Protein AF-A0A1Y2DHZ5-F1 (afdb_monomer_lite)

Structure (mmCIF, N/CA/C/O backbone):
data_AF-A0A1Y2DHZ5-F1
#
_entry.id   AF-A0A1Y2DHZ5-F1
#
loop_
_atom_site.group_PDB
_atom_site.id
_atom_site.type_symbol
_atom_site.label_atom_id
_atom_site.label_alt_id
_atom_site.label_comp_id
_atom_site.label_asym_id
_atom_site.label_entity_id
_atom_site.label_seq_id
_atom_site.pdbx_PDB_ins_code
_atom_site.Cartn_x
_atom_site.Cartn_y
_atom_site.Cartn_z
_atom_site.occupancy
_atom_site.B_iso_or_equiv
_atom_site.auth_seq_id
_atom_site.auth_comp_id
_atom_site.auth_asym_id
_atom_site.auth_atom_id
_atom_site.pdbx_PDB_model_num
ATOM 1 N N . MET A 1 1 ? 5.022 6.299 -32.166 1.00 29.48 1 MET A N 1
ATOM 2 C CA . MET A 1 1 ? 4.759 4.951 -31.619 1.00 29.48 1 MET A CA 1
ATOM 3 C C . MET A 1 1 ? 4.883 5.046 -30.109 1.00 29.48 1 MET A C 1
ATOM 5 O O . MET A 1 1 ? 5.928 5.456 -29.627 1.00 29.48 1 MET A O 1
ATOM 9 N N . LEU A 1 2 ? 3.772 4.837 -29.403 1.00 25.28 2 LEU A N 1
ATOM 10 C CA . LEU A 1 2 ? 3.606 5.108 -27.973 1.00 25.28 2 LEU A CA 1
ATOM 11 C C . LEU A 1 2 ? 4.424 4.110 -27.142 1.00 25.28 2 LEU A C 1
ATOM 13 O O . LEU A 1 2 ? 4.220 2.902 -27.240 1.00 25.28 2 LEU A O 1
ATOM 17 N N . SER A 1 3 ? 5.368 4.625 -26.354 1.00 26.20 3 SER A N 1
ATOM 18 C CA . SER A 1 3 ? 6.173 3.836 -25.424 1.00 26.20 3 SER A CA 1
ATOM 19 C C . SER A 1 3 ? 5.288 3.337 -24.282 1.00 26.20 3 SER A C 1
ATOM 21 O O . SER A 1 3 ? 4.897 4.105 -23.403 1.00 26.20 3 SER A O 1
ATOM 23 N N . ASN A 1 4 ? 4.971 2.042 -24.316 1.00 28.61 4 ASN A N 1
ATOM 24 C CA . ASN A 1 4 ? 4.360 1.281 -23.230 1.00 28.61 4 ASN A CA 1
ATOM 25 C C . ASN A 1 4 ? 5.344 1.174 -22.053 1.00 28.61 4 ASN A C 1
ATOM 27 O O . ASN A 1 4 ? 5.951 0.127 -21.826 1.00 28.61 4 ASN A O 1
ATOM 31 N N . SER A 1 5 ? 5.519 2.259 -21.300 1.00 28.20 5 SER A N 1
ATOM 32 C CA . SER A 1 5 ? 6.213 2.228 -20.013 1.00 28.20 5 SER A CA 1
ATOM 33 C C . SER A 1 5 ? 5.331 1.476 -19.019 1.00 28.20 5 SER A C 1
ATOM 35 O O . SER A 1 5 ? 4.379 2.024 -18.469 1.00 28.20 5 SER A O 1
ATOM 37 N N . ARG A 1 6 ? 5.618 0.182 -18.863 1.00 32.78 6 ARG A N 1
ATOM 38 C CA . ARG A 1 6 ? 4.967 -0.758 -17.948 1.00 32.78 6 ARG A CA 1
ATOM 39 C C . ARG A 1 6 ? 4.976 -0.179 -16.525 1.00 32.78 6 ARG A C 1
ATOM 41 O O . ARG A 1 6 ? 6.026 -0.008 -15.916 1.00 32.78 6 ARG A O 1
ATOM 48 N N . PHE A 1 7 ? 3.792 0.183 -16.037 1.00 33.69 7 PHE A N 1
ATOM 49 C CA . PHE A 1 7 ? 3.538 0.640 -14.671 1.00 33.69 7 PHE A CA 1
ATOM 50 C C . PHE A 1 7 ? 3.276 -0.577 -13.797 1.00 33.69 7 PHE A C 1
ATOM 52 O O . PHE A 1 7 ? 2.369 -1.343 -14.099 1.00 33.69 7 PHE A O 1
ATOM 59 N N . LEU A 1 8 ? 4.049 -0.742 -12.730 1.00 36.03 8 LEU A N 1
ATOM 60 C CA . LEU A 1 8 ? 3.938 -1.882 -11.831 1.00 36.03 8 LEU A CA 1
ATOM 61 C C . LEU A 1 8 ? 3.929 -1.374 -10.379 1.00 36.03 8 LEU A C 1
ATOM 63 O O . LEU A 1 8 ? 4.918 -0.806 -9.920 1.00 36.03 8 LEU A O 1
ATOM 67 N N . LEU A 1 9 ? 2.771 -1.511 -9.719 1.00 39.44 9 LEU A N 1
ATOM 68 C CA . LEU A 1 9 ? 2.493 -1.231 -8.299 1.00 39.44 9 LEU A CA 1
ATOM 69 C C . LEU A 1 9 ? 2.553 -2.545 -7.537 1.00 39.44 9 LEU A C 1
ATOM 71 O O . LEU A 1 9 ? 1.897 -3.482 -7.975 1.00 39.44 9 LEU A O 1
ATOM 75 N N . GLN A 1 10 ? 3.310 -2.617 -6.441 1.00 45.59 10 GLN A N 1
ATOM 76 C CA . GLN A 1 10 ? 3.239 -3.741 -5.500 1.00 45.59 10 GLN A CA 1
ATOM 77 C C . GLN A 1 10 ? 3.695 -3.343 -4.117 1.00 45.59 10 GLN A C 1
ATOM 79 O O . GLN A 1 10 ? 4.813 -2.841 -3.967 1.00 45.59 10 GLN A O 1
ATOM 84 N N . LEU A 1 11 ? 2.885 -3.690 -3.119 1.00 47.22 11 LEU A N 1
ATOM 85 C CA . LEU A 1 11 ? 3.269 -3.639 -1.721 1.00 47.22 11 LEU A CA 1
ATOM 86 C C . LEU A 1 11 ? 2.747 -4.844 -0.933 1.00 47.22 11 LEU A C 1
ATOM 88 O O . LEU A 1 11 ? 1.553 -5.120 -0.868 1.00 47.22 11 LEU A O 1
ATOM 92 N N . GLY A 1 12 ? 3.699 -5.555 -0.321 1.00 47.69 12 GLY A N 1
ATOM 93 C CA . GLY A 1 12 ? 3.512 -6.762 0.479 1.00 47.69 12 GLY A CA 1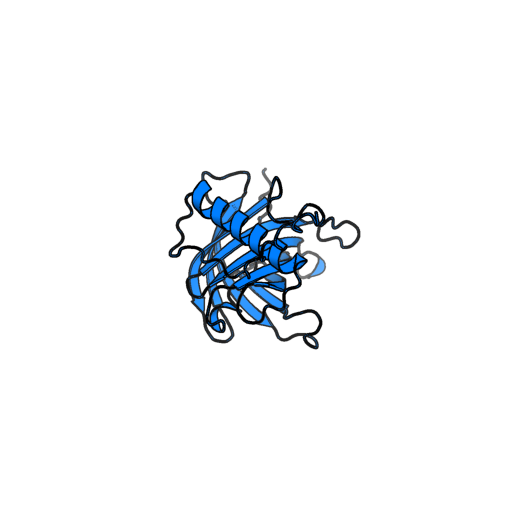
ATOM 94 C C . GLY A 1 12 ? 2.866 -6.495 1.836 1.00 47.69 12 GLY A C 1
ATOM 95 O O . GLY A 1 12 ? 3.550 -6.299 2.839 1.00 47.69 12 GLY A O 1
ATOM 96 N N . SER A 1 13 ? 1.538 -6.531 1.866 1.00 50.78 13 SER A N 1
ATOM 97 C CA . SER A 1 13 ? 0.733 -6.278 3.062 1.00 50.78 13 SER A CA 1
ATOM 98 C C . SER A 1 13 ? 0.301 -7.528 3.839 1.00 50.78 13 SER A C 1
ATOM 100 O O . SER A 1 13 ? 0.033 -7.416 5.033 1.00 50.78 13 SER A O 1
ATOM 102 N N . LEU A 1 14 ? 0.263 -8.722 3.230 1.00 46.75 14 LEU A N 1
ATOM 103 C CA . LEU A 1 14 ? -0.379 -9.881 3.877 1.00 46.75 14 LEU A CA 1
ATOM 104 C C . LEU A 1 14 ? 0.507 -10.764 4.756 1.00 46.75 14 LEU A C 1
ATOM 106 O O . LEU A 1 14 ? -0.037 -11.512 5.560 1.00 46.75 14 LEU A O 1
ATOM 110 N N . ALA A 1 15 ? 1.836 -10.689 4.696 1.00 44.00 15 ALA A N 1
ATOM 111 C CA . ALA A 1 15 ? 2.649 -11.632 5.469 1.00 44.00 15 ALA A CA 1
ATOM 112 C C . ALA A 1 15 ? 2.620 -11.378 7.005 1.00 44.00 15 ALA A C 1
ATOM 114 O O . ALA A 1 15 ? 3.131 -12.194 7.759 1.00 44.00 15 ALA A O 1
ATOM 115 N N . ALA A 1 16 ? 1.972 -10.299 7.491 1.00 42.44 16 ALA A N 1
ATOM 116 C CA . ALA A 1 16 ? 1.546 -10.179 8.904 1.00 42.44 16 ALA A CA 1
ATOM 117 C C . ALA A 1 16 ? 0.148 -10.741 9.198 1.00 42.44 16 ALA A C 1
ATOM 119 O O . ALA A 1 16 ? -0.124 -11.096 10.341 1.00 42.44 16 ALA A O 1
ATOM 120 N N . ALA A 1 17 ? -0.747 -10.794 8.210 1.00 43.16 17 ALA A N 1
ATOM 121 C CA . ALA A 1 17 ? -2.138 -11.181 8.430 1.00 43.16 17 ALA A CA 1
ATOM 122 C C . ALA A 1 17 ? -2.266 -12.662 8.817 1.00 43.16 17 ALA A C 1
ATOM 124 O O . ALA A 1 17 ? -3.154 -13.012 9.579 1.00 43.16 17 ALA A O 1
ATOM 125 N N . ALA A 1 18 ? -1.338 -13.514 8.367 1.00 43.91 18 ALA A N 1
ATOM 126 C CA . ALA A 1 18 ? -1.321 -14.939 8.702 1.00 43.91 18 ALA A CA 1
ATOM 127 C C . ALA A 1 18 ? -1.024 -15.241 10.188 1.00 43.91 18 ALA A C 1
ATOM 129 O O . ALA A 1 18 ? -1.193 -16.379 10.618 1.00 43.91 18 ALA A O 1
ATOM 130 N N . ALA A 1 19 ? -0.559 -14.252 10.963 1.00 42.12 19 ALA A N 1
ATOM 131 C CA . ALA A 1 19 ? -0.151 -14.427 12.360 1.00 42.12 19 ALA A CA 1
ATOM 132 C C . ALA A 1 19 ? -0.874 -13.492 13.350 1.00 42.12 19 ALA A C 1
ATOM 134 O O . ALA A 1 19 ? -0.654 -13.601 14.557 1.00 42.12 19 ALA A O 1
ATOM 135 N N . ALA A 1 20 ? -1.710 -12.565 12.874 1.00 47.59 20 ALA A N 1
ATOM 136 C CA . ALA A 1 20 ? -2.338 -11.549 13.713 1.00 47.59 20 ALA A CA 1
ATOM 137 C C . ALA A 1 20 ? -3.786 -11.925 14.059 1.00 47.59 20 ALA A C 1
ATOM 139 O O . ALA A 1 20 ? -4.620 -12.074 13.174 1.00 47.59 20 ALA A O 1
ATOM 140 N N . ALA A 1 21 ? -4.103 -11.990 15.356 1.00 59.22 21 ALA A N 1
ATOM 141 C CA . ALA A 1 21 ? -5.447 -12.243 15.890 1.00 59.22 21 ALA A CA 1
ATOM 142 C C . ALA A 1 21 ? -6.407 -11.036 15.739 1.00 59.22 21 ALA A C 1
ATOM 144 O O . ALA A 1 21 ? -7.175 -10.727 16.651 1.00 59.22 21 ALA A O 1
ATOM 145 N N . GLY A 1 22 ? -6.323 -10.300 14.628 1.00 73.81 22 GLY A N 1
ATOM 146 C CA . GLY A 1 22 ? -7.121 -9.102 14.386 1.00 73.8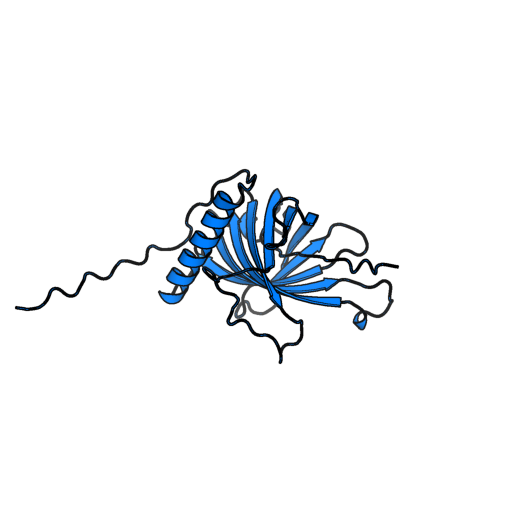1 22 GLY A CA 1
ATOM 147 C C . GLY A 1 22 ? -6.567 -8.196 13.283 1.00 73.81 22 GLY A C 1
ATOM 148 O O . GLY A 1 22 ? -5.459 -8.411 12.780 1.00 73.81 22 GLY A O 1
ATOM 149 N N . PRO A 1 23 ? -7.335 -7.167 12.889 1.00 86.69 23 PRO A N 1
ATOM 150 C CA . PRO A 1 23 ? -6.898 -6.209 11.889 1.00 86.69 23 PRO A CA 1
ATOM 151 C C . PRO A 1 23 ? -5.682 -5.409 12.359 1.00 86.69 23 PRO A C 1
ATOM 153 O O . PRO A 1 23 ? -5.542 -5.064 13.530 1.00 86.69 23 PRO A O 1
ATOM 156 N N . THR A 1 24 ? -4.802 -5.098 11.415 1.00 87.06 24 THR A N 1
ATOM 157 C CA . THR A 1 24 ? -3.597 -4.300 11.638 1.00 87.06 24 THR A CA 1
ATOM 158 C C . THR A 1 24 ? -3.584 -3.135 10.667 1.00 87.06 24 THR A C 1
ATOM 160 O O . THR A 1 24 ? -3.829 -3.312 9.471 1.00 87.06 24 THR A O 1
ATOM 163 N N . LEU A 1 25 ? -3.247 -1.949 11.166 1.00 90.75 25 LEU A N 1
ATOM 164 C CA . LEU A 1 25 ? -2.987 -0.783 10.333 1.00 90.75 25 LEU A CA 1
ATOM 165 C C . LEU A 1 25 ? -1.514 -0.415 10.452 1.00 90.75 25 LEU A C 1
ATOM 167 O O . LEU A 1 25 ? -0.983 -0.287 11.554 1.00 90.75 25 LEU A O 1
ATOM 171 N N . PHE A 1 26 ? -0.843 -0.236 9.319 1.00 88.12 26 PHE A N 1
ATOM 172 C CA . PHE A 1 26 ? 0.562 0.152 9.290 1.00 88.12 26 PHE A CA 1
ATOM 173 C C . PHE A 1 26 ? 0.845 1.189 8.205 1.00 88.12 26 PHE A C 1
ATOM 175 O O . PHE A 1 26 ? 0.161 1.269 7.183 1.00 88.12 26 PHE A O 1
ATOM 182 N N . GLN A 1 27 ? 1.896 1.969 8.436 1.00 91.06 27 GLN A N 1
ATOM 183 C CA . GLN A 1 27 ? 2.542 2.787 7.417 1.00 91.06 27 GLN A CA 1
ATOM 184 C C . GLN A 1 27 ? 3.706 1.991 6.833 1.00 91.06 27 GLN A C 1
ATOM 186 O O . GLN A 1 27 ? 4.467 1.387 7.589 1.00 91.06 27 GLN A O 1
ATOM 191 N N . GLY A 1 28 ? 3.901 2.020 5.520 1.00 88.12 28 GLY A N 1
ATOM 192 C CA . GLY A 1 28 ? 5.060 1.390 4.903 1.00 88.12 28 GLY A CA 1
ATOM 193 C C . GLY A 1 28 ? 5.796 2.277 3.911 1.00 88.12 28 GLY A C 1
ATOM 194 O O . GLY A 1 28 ? 5.290 3.295 3.430 1.00 88.12 28 GLY A O 1
ATOM 195 N N . ASN A 1 29 ? 7.017 1.846 3.608 1.00 88.75 29 ASN A N 1
ATOM 196 C CA . ASN A 1 29 ? 7.824 2.353 2.507 1.00 88.75 29 ASN A CA 1
ATOM 197 C C . ASN A 1 29 ? 8.328 1.173 1.687 1.00 88.75 29 ASN A C 1
ATOM 199 O O . ASN A 1 29 ? 8.728 0.166 2.265 1.00 88.75 29 ASN A O 1
ATOM 203 N N . SER A 1 30 ? 8.370 1.297 0.365 1.00 87.94 30 SER A N 1
ATOM 204 C CA . SER A 1 30 ? 9.005 0.288 -0.485 1.00 87.94 30 SER A CA 1
ATOM 205 C C . SER A 1 30 ? 9.838 0.873 -1.597 1.00 87.94 30 SER A C 1
ATOM 207 O O . SER A 1 30 ? 9.612 1.994 -2.052 1.00 87.94 30 SER A O 1
ATOM 209 N N . VAL A 1 31 ? 10.775 0.047 -2.047 1.00 89.06 31 VAL A N 1
ATOM 210 C CA . VAL A 1 31 ? 11.469 0.158 -3.319 1.00 89.06 31 VAL A CA 1
ATOM 211 C C . VAL A 1 31 ? 10.922 -0.931 -4.230 1.00 89.06 31 VAL A C 1
ATOM 213 O O . VAL A 1 31 ? 10.986 -2.115 -3.902 1.00 89.06 31 VAL A O 1
ATOM 216 N N . ILE A 1 32 ? 10.399 -0.529 -5.381 1.00 88.00 32 ILE A N 1
ATOM 217 C CA . ILE A 1 32 ? 9.924 -1.409 -6.441 1.00 88.00 32 ILE A CA 1
ATOM 218 C C . ILE A 1 32 ? 10.992 -1.452 -7.520 1.00 88.00 32 ILE A C 1
ATOM 220 O O . ILE A 1 32 ? 11.373 -0.424 -8.084 1.00 88.00 32 ILE A O 1
ATOM 224 N N . ILE A 1 33 ? 11.445 -2.659 -7.811 1.00 89.06 33 ILE A N 1
ATOM 225 C CA . ILE A 1 33 ? 12.496 -2.978 -8.760 1.00 89.06 33 ILE A CA 1
ATOM 226 C C . ILE A 1 33 ? 11.830 -3.711 -9.915 1.00 89.06 33 ILE A C 1
ATOM 228 O O . ILE A 1 33 ? 11.369 -4.841 -9.761 1.00 89.06 33 ILE A O 1
ATOM 232 N N . THR A 1 34 ? 11.757 -3.064 -11.074 1.00 89.12 34 THR A N 1
ATOM 233 C CA . THR A 1 34 ? 11.279 -3.713 -12.300 1.00 89.12 34 THR A CA 1
ATOM 234 C C . THR A 1 34 ? 12.486 -4.157 -13.119 1.00 89.12 34 THR A C 1
ATOM 236 O O . THR A 1 34 ? 13.238 -3.288 -13.574 1.00 89.12 34 THR A O 1
ATOM 239 N N . PRO A 1 35 ? 12.692 -5.473 -13.308 1.00 86.12 35 PRO A N 1
ATOM 240 C CA . PRO A 1 35 ? 13.768 -5.985 -14.144 1.00 86.12 35 PRO A CA 1
ATOM 241 C C . PRO A 1 35 ? 13.664 -5.456 -15.574 1.00 86.12 35 PRO A C 1
ATOM 243 O O . PRO A 1 35 ? 12.568 -5.263 -16.106 1.00 86.12 35 PRO A O 1
ATOM 246 N N . SER A 1 36 ? 14.811 -5.258 -16.214 1.00 85.94 36 SER A N 1
ATOM 247 C CA . SER A 1 36 ? 14.881 -5.076 -17.661 1.00 85.94 36 SER A CA 1
ATOM 248 C C . SER A 1 36 ? 15.258 -6.395 -18.335 1.00 85.94 36 SER A C 1
ATOM 250 O O . SER A 1 36 ? 15.673 -7.348 -17.682 1.00 85.94 36 SER A O 1
ATOM 252 N N . SER A 1 37 ? 15.148 -6.453 -19.663 1.00 84.62 37 SER A N 1
ATOM 253 C CA . SER A 1 37 ? 15.663 -7.584 -20.446 1.00 84.62 37 SER A CA 1
ATOM 254 C C . SER A 1 37 ? 17.197 -7.606 -20.538 1.00 84.62 37 SER A C 1
ATOM 256 O O . SER A 1 37 ? 17.752 -8.424 -21.269 1.00 84.62 37 SER A O 1
ATOM 258 N N . SER A 1 38 ? 17.883 -6.668 -19.878 1.00 84.38 38 SER A N 1
ATOM 259 C CA . SER A 1 38 ? 19.340 -6.607 -19.832 1.00 84.38 38 SER A CA 1
ATOM 260 C C . SER A 1 38 ? 19.905 -7.660 -18.883 1.00 84.38 38 SER A C 1
ATOM 262 O O . SER A 1 38 ? 19.281 -8.032 -17.893 1.00 84.38 38 SER A O 1
ATOM 264 N N . GLN A 1 39 ? 21.135 -8.096 -19.152 1.00 81.19 39 GLN A N 1
ATOM 265 C CA . GLN A 1 39 ? 21.905 -8.926 -18.223 1.00 81.19 39 GLN A CA 1
ATOM 266 C C . GLN A 1 39 ? 22.451 -8.130 -17.024 1.00 81.19 39 GLN A C 1
ATOM 268 O O . GLN A 1 39 ? 22.944 -8.730 -16.071 1.00 81.19 39 GLN A O 1
ATOM 273 N N . TYR A 1 40 ? 22.401 -6.793 -17.073 1.00 82.19 40 TYR A N 1
ATOM 274 C CA . TYR A 1 40 ? 22.916 -5.925 -16.020 1.00 82.19 40 TYR A CA 1
ATOM 275 C C . TYR A 1 40 ? 21.798 -5.505 -15.054 1.00 82.19 40 TYR A C 1
ATOM 277 O O . TYR A 1 40 ? 20.865 -4.813 -15.466 1.00 82.19 40 TYR A O 1
ATOM 285 N N . PRO A 1 41 ? 21.899 -5.837 -13.750 1.00 77.81 41 PRO A N 1
ATOM 286 C CA . PRO A 1 41 ? 20.909 -5.423 -12.751 1.00 77.81 41 PRO A CA 1
ATOM 287 C C . PRO A 1 41 ? 20.747 -3.902 -12.618 1.00 77.81 41 PRO A C 1
ATOM 289 O O . PRO A 1 41 ? 19.686 -3.433 -12.216 1.00 77.81 41 PRO A O 1
ATOM 292 N N . SER A 1 42 ? 21.780 -3.128 -12.972 1.00 84.19 42 SER A N 1
ATOM 293 C CA . SER A 1 42 ? 21.752 -1.657 -12.984 1.00 84.19 42 SER A CA 1
ATOM 294 C C . SER A 1 42 ? 20.720 -1.073 -13.943 1.00 84.19 42 SER A C 1
ATOM 296 O O . SER A 1 42 ? 20.315 0.072 -13.774 1.00 84.19 42 SER A O 1
ATOM 298 N N . ASP A 1 43 ? 20.298 -1.853 -14.936 1.00 87.44 43 ASP A N 1
ATOM 299 C CA . ASP A 1 43 ? 19.365 -1.408 -15.964 1.00 87.44 43 ASP A CA 1
ATOM 300 C C . ASP A 1 43 ? 17.905 -1.616 -15.529 1.00 87.44 43 ASP A C 1
ATOM 302 O O . ASP A 1 43 ? 16.982 -1.351 -16.301 1.00 87.44 43 ASP A O 1
ATOM 306 N N . ALA A 1 44 ? 17.677 -2.129 -14.314 1.00 88.25 44 ALA A N 1
ATOM 307 C CA . ALA A 1 44 ? 16.357 -2.180 -13.709 1.00 88.25 44 ALA A CA 1
ATOM 308 C C . ALA A 1 44 ? 15.835 -0.763 -13.433 1.00 88.25 44 ALA A C 1
ATOM 310 O O . ALA A 1 44 ? 16.592 0.165 -13.141 1.00 88.25 44 ALA A O 1
ATOM 311 N N . THR A 1 45 ? 14.514 -0.591 -13.482 1.00 89.56 45 THR A N 1
ATOM 312 C CA . THR A 1 45 ? 13.899 0.678 -13.080 1.00 89.56 45 THR A CA 1
ATOM 313 C C . THR A 1 45 ? 13.466 0.612 -11.628 1.00 89.56 45 THR A C 1
ATOM 315 O O . THR A 1 45 ? 12.792 -0.341 -11.226 1.00 89.56 45 THR A O 1
ATOM 318 N N . PHE A 1 46 ? 13.788 1.662 -10.880 1.00 88.69 46 PHE A N 1
ATOM 319 C CA . PHE A 1 46 ? 13.465 1.787 -9.467 1.00 88.69 46 PHE A CA 1
ATOM 320 C C . PHE A 1 46 ? 12.384 2.844 -9.266 1.00 88.69 46 PHE A C 1
ATOM 322 O O . PHE A 1 46 ? 12.460 3.947 -9.811 1.00 88.69 46 PHE A O 1
ATOM 329 N N . LYS A 1 47 ? 11.385 2.513 -8.455 1.00 89.19 47 LYS A N 1
ATOM 330 C CA . LYS A 1 47 ? 10.414 3.468 -7.915 1.00 89.19 47 LYS A CA 1
ATOM 331 C C . LYS A 1 47 ? 10.311 3.267 -6.421 1.00 89.19 47 LYS A C 1
ATOM 333 O O . LYS A 1 47 ? 10.563 2.167 -5.940 1.00 89.19 47 LYS A O 1
ATOM 338 N N . THR A 1 48 ? 9.918 4.301 -5.699 1.00 90.31 48 THR A N 1
ATOM 339 C CA . THR A 1 48 ? 9.593 4.159 -4.285 1.00 90.31 48 THR A CA 1
ATOM 340 C C . THR A 1 48 ? 8.154 4.549 -4.027 1.00 90.31 48 THR A C 1
ATOM 342 O O . THR A 1 48 ? 7.547 5.305 -4.789 1.00 90.31 48 THR A O 1
ATOM 345 N N . SER A 1 49 ? 7.595 4.008 -2.954 1.00 91.50 49 SER A N 1
ATOM 346 C CA . SER A 1 49 ? 6.277 4.409 -2.478 1.00 91.50 49 SER A CA 1
ATOM 347 C C . SER A 1 49 ? 6.244 4.532 -0.971 1.00 91.50 49 SER A C 1
ATOM 349 O O . SER A 1 49 ? 6.887 3.755 -0.267 1.00 91.50 49 SER A O 1
ATOM 351 N N . ASN A 1 50 ? 5.460 5.498 -0.504 1.00 92.94 50 ASN A N 1
ATOM 352 C CA . ASN A 1 50 ? 5.024 5.619 0.880 1.00 92.94 50 ASN A CA 1
ATOM 353 C C . ASN A 1 50 ? 3.515 5.387 0.904 1.00 92.94 50 ASN A C 1
ATOM 355 O O . ASN A 1 50 ? 2.808 5.862 0.013 1.00 92.94 50 ASN A O 1
ATOM 359 N N . PHE A 1 51 ? 3.030 4.623 1.872 1.00 94.12 51 PHE A N 1
ATOM 360 C CA . PHE A 1 51 ? 1.649 4.165 1.857 1.00 94.12 51 PHE A CA 1
ATOM 361 C C . PHE A 1 51 ? 1.154 3.822 3.254 1.00 94.12 51 PHE A C 1
ATOM 363 O O . PHE A 1 51 ? 1.937 3.610 4.184 1.00 94.12 51 PHE A O 1
ATOM 370 N N . TYR A 1 52 ? -0.163 3.721 3.362 1.00 94.88 52 TYR A N 1
ATOM 371 C CA . TYR A 1 52 ? -0.859 3.203 4.528 1.00 94.88 52 TYR A CA 1
ATOM 372 C C . TYR A 1 52 ? -1.672 1.992 4.100 1.00 94.88 52 TYR A C 1
ATOM 374 O O . TYR A 1 52 ? -2.226 1.958 2.998 1.00 94.88 52 TYR A O 1
ATOM 382 N N . CYS A 1 53 ? -1.721 0.985 4.961 1.00 93.25 53 CYS A N 1
ATOM 383 C CA . CYS A 1 53 ? -2.405 -0.260 4.674 1.00 93.25 53 CYS A CA 1
ATOM 384 C C . CYS A 1 53 ? -3.144 -0.753 5.909 1.00 93.25 53 CYS A C 1
ATOM 386 O O . CYS A 1 53 ? -2.559 -0.877 6.986 1.00 93.25 53 CYS A O 1
ATOM 388 N N . TYR A 1 54 ? -4.413 -1.086 5.710 1.00 92.88 54 TYR A N 1
ATOM 389 C CA . TYR A 1 54 ? -5.170 -1.949 6.599 1.00 92.88 54 TYR A CA 1
ATOM 390 C C . TYR A 1 54 ? -5.064 -3.376 6.086 1.00 92.88 54 TYR A C 1
ATOM 392 O O . TYR A 1 54 ? -5.347 -3.618 4.915 1.00 92.88 54 TYR A O 1
ATOM 400 N N . ALA A 1 55 ? -4.679 -4.311 6.943 1.00 87.88 55 ALA A N 1
ATOM 401 C CA . ALA A 1 55 ? -4.606 -5.728 6.625 1.00 87.88 55 ALA A CA 1
ATOM 402 C C . ALA A 1 55 ? -5.338 -6.551 7.689 1.00 87.88 55 ALA A C 1
ATOM 404 O O . ALA A 1 55 ? -5.254 -6.272 8.882 1.00 87.88 55 ALA A O 1
ATOM 405 N N . SER A 1 56 ? -6.045 -7.581 7.242 1.00 83.12 56 SER A N 1
ATOM 406 C CA . SER A 1 56 ? -6.747 -8.559 8.070 1.00 83.12 56 SER A CA 1
ATOM 407 C C . SER A 1 56 ? -6.657 -9.936 7.414 1.00 83.12 56 SER A C 1
ATOM 409 O O . SER A 1 56 ? -6.256 -10.051 6.254 1.00 83.12 56 SER A O 1
ATOM 411 N N . GLU A 1 57 ? -7.109 -10.975 8.110 1.00 77.31 57 GLU A N 1
ATOM 412 C CA . GLU A 1 57 ? -7.224 -12.329 7.549 1.00 77.31 57 GLU A CA 1
ATOM 413 C C . GLU A 1 57 ? -8.114 -12.387 6.293 1.00 77.31 57 GLU A C 1
ATOM 415 O O . GLU A 1 57 ? -7.929 -13.244 5.434 1.00 77.31 57 GLU A O 1
ATOM 420 N N . LYS A 1 58 ? -9.071 -11.458 6.155 1.00 82.94 58 LYS A N 1
ATOM 421 C CA . LYS A 1 58 ? -9.997 -11.401 5.010 1.00 82.94 58 LYS A CA 1
ATOM 422 C C . LYS A 1 58 ? -9.406 -10.694 3.789 1.00 82.94 58 LYS A C 1
ATOM 424 O O . LYS A 1 58 ? -9.997 -10.754 2.712 1.00 82.94 58 LYS A O 1
ATOM 429 N N . GLY A 1 59 ? -8.279 -10.001 3.956 1.00 85.19 59 GLY A N 1
ATOM 430 C CA . GLY A 1 59 ? -7.671 -9.181 2.919 1.00 85.19 59 GLY A CA 1
ATOM 431 C C . GLY A 1 59 ? -7.156 -7.836 3.423 1.00 85.19 59 GLY A C 1
ATOM 432 O O . GLY A 1 59 ? -7.097 -7.575 4.627 1.00 85.19 59 GLY A O 1
ATOM 433 N N . TYR A 1 60 ? -6.782 -6.971 2.484 1.00 90.12 60 TYR A N 1
ATOM 434 C CA . TYR A 1 60 ? -6.219 -5.653 2.753 1.00 90.12 60 TYR A CA 1
ATOM 435 C C . TYR A 1 60 ? -6.806 -4.568 1.845 1.00 90.12 60 TYR A C 1
ATOM 437 O O . TYR A 1 60 ? -7.328 -4.846 0.762 1.00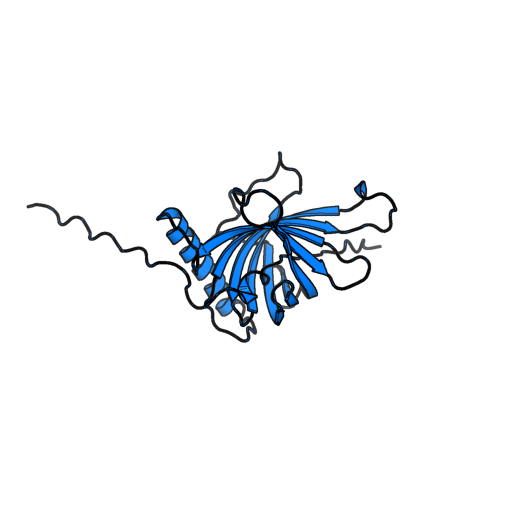 90.12 60 TYR A O 1
ATOM 445 N N . LEU A 1 61 ? -6.662 -3.327 2.301 1.00 94.12 61 LEU A N 1
ATOM 446 C CA . LEU A 1 61 ? -6.879 -2.105 1.537 1.00 94.12 61 LEU A CA 1
ATOM 447 C C . LEU A 1 61 ? -5.714 -1.157 1.824 1.00 94.12 61 LEU A C 1
ATOM 449 O O . LEU A 1 61 ? -5.342 -0.954 2.983 1.00 94.12 61 LEU A O 1
ATOM 453 N N . SER A 1 62 ? -5.149 -0.566 0.779 1.00 95.25 62 SER A N 1
ATOM 454 C CA . SER A 1 62 ? -4.041 0.374 0.882 1.00 95.25 62 SER A CA 1
ATOM 455 C C . SER A 1 62 ? -4.211 1.572 -0.044 1.00 95.25 62 SER A C 1
ATOM 457 O O . SER A 1 62 ? -4.898 1.514 -1.064 1.00 95.25 62 SER A O 1
ATOM 459 N N . PHE A 1 63 ? -3.563 2.674 0.325 1.00 95.88 63 PHE A N 1
ATOM 460 C CA . PHE A 1 63 ? -3.413 3.863 -0.508 1.00 95.88 63 PHE A CA 1
ATOM 461 C C . PHE A 1 63 ? -2.024 4.461 -0.309 1.00 95.88 63 PHE A C 1
ATOM 463 O O . PHE A 1 63 ? -1.414 4.292 0.754 1.00 95.88 63 PHE A O 1
ATOM 470 N N . GLY A 1 64 ? -1.519 5.180 -1.309 1.00 95.81 64 GLY A N 1
ATOM 471 C CA . GLY A 1 64 ? -0.187 5.758 -1.203 1.00 95.81 64 GLY A CA 1
ATOM 472 C C . GLY A 1 64 ? 0.212 6.714 -2.314 1.00 95.81 64 GLY A C 1
ATOM 473 O O . GLY A 1 64 ? -0.570 7.071 -3.197 1.00 95.81 64 GLY A O 1
ATOM 474 N N . TRP A 1 65 ? 1.476 7.118 -2.236 1.00 94.94 65 TRP A N 1
ATOM 475 C CA . TRP A 1 65 ? 2.126 8.061 -3.139 1.00 94.94 65 TRP A CA 1
ATOM 476 C C . TRP A 1 65 ? 3.336 7.428 -3.792 1.00 94.94 65 TRP A C 1
ATOM 478 O O . TRP A 1 65 ? 4.023 6.582 -3.206 1.00 94.94 65 TRP A O 1
ATOM 488 N N . TRP A 1 66 ? 3.614 7.892 -4.996 1.00 91.81 66 TRP A N 1
ATOM 489 C CA . TRP A 1 66 ? 4.848 7.635 -5.695 1.00 91.81 66 TRP A CA 1
ATOM 490 C C . TRP A 1 66 ? 5.904 8.645 -5.325 1.00 91.81 66 TRP A C 1
ATOM 492 O O . TRP A 1 66 ? 5.680 9.852 -5.330 1.00 91.81 66 TRP A O 1
ATOM 502 N N . LEU A 1 67 ? 7.097 8.131 -5.070 1.00 90.25 67 LEU A N 1
ATOM 503 C CA . LEU A 1 67 ? 8.248 8.938 -4.739 1.00 90.25 67 LEU A CA 1
ATOM 504 C C . LEU A 1 67 ? 9.404 8.616 -5.700 1.00 90.25 67 LEU A C 1
ATOM 506 O O . LEU A 1 67 ? 9.498 7.502 -6.234 1.00 90.25 67 LEU A O 1
ATOM 510 N N . PRO A 1 68 ? 10.285 9.596 -5.972 1.00 86.81 68 PRO A N 1
ATOM 511 C CA . PRO A 1 68 ? 11.524 9.337 -6.690 1.00 86.81 68 PRO A CA 1
ATOM 512 C C . PRO A 1 68 ? 12.398 8.357 -5.907 1.00 86.81 68 PRO A C 1
ATOM 514 O O . PRO A 1 68 ? 12.562 8.510 -4.700 1.00 86.81 68 PRO A O 1
ATOM 517 N N . ALA A 1 69 ? 13.055 7.422 -6.595 1.00 81.38 69 ALA A N 1
ATOM 518 C CA . ALA A 1 69 ? 14.011 6.488 -5.989 1.00 81.38 69 ALA A CA 1
ATOM 519 C C . ALA A 1 69 ? 15.388 7.125 -5.675 1.00 81.38 69 ALA A C 1
ATOM 521 O O . ALA A 1 69 ? 16.398 6.432 -5.600 1.00 81.38 69 ALA A O 1
ATOM 522 N N . GLU A 1 70 ? 15.435 8.447 -5.496 1.00 84.31 70 GLU A N 1
ATOM 523 C CA . GLU A 1 70 ? 16.639 9.221 -5.185 1.00 84.31 70 GLU A CA 1
ATOM 524 C C . GLU A 1 70 ? 16.563 9.708 -3.727 1.00 84.31 70 GLU A C 1
ATOM 526 O O . GLU A 1 70 ? 15.795 10.633 -3.444 1.00 84.31 70 GLU A O 1
ATOM 531 N N . PRO A 1 71 ? 17.358 9.147 -2.792 1.00 75.06 71 PRO A N 1
ATOM 532 C CA . PRO A 1 71 ? 17.257 9.476 -1.366 1.00 75.06 71 PRO A CA 1
ATOM 533 C C . PRO A 1 71 ? 17.358 10.978 -1.064 1.00 75.06 71 PRO A C 1
ATOM 535 O O . PRO A 1 71 ? 16.612 11.498 -0.243 1.00 75.06 71 PRO A O 1
ATOM 538 N N . GLY A 1 72 ? 18.229 11.702 -1.777 1.00 76.31 72 GLY A N 1
ATOM 539 C CA . GLY A 1 72 ? 18.432 13.145 -1.590 1.00 76.31 72 GLY A CA 1
ATOM 540 C C . GLY A 1 72 ? 17.326 14.044 -2.157 1.00 76.31 72 GLY A C 1
ATOM 541 O O . GLY A 1 72 ? 17.391 15.258 -1.981 1.00 76.31 72 GLY A O 1
ATOM 542 N N . ARG A 1 73 ? 16.330 13.482 -2.854 1.00 77.12 73 ARG A N 1
ATOM 543 C CA . ARG A 1 73 ? 15.207 14.227 -3.455 1.00 77.12 73 ARG A CA 1
ATOM 544 C C . ARG A 1 73 ? 13.839 13.749 -2.971 1.00 77.12 73 ARG A C 1
ATOM 546 O O . ARG A 1 73 ? 12.815 14.200 -3.482 1.00 77.12 73 ARG A O 1
ATOM 553 N N . MET A 1 74 ? 13.807 12.839 -2.001 1.00 82.06 74 MET A N 1
ATOM 554 C CA . MET A 1 74 ? 12.568 12.247 -1.516 1.00 82.06 74 MET A CA 1
ATOM 555 C C . MET A 1 74 ? 11.872 13.199 -0.534 1.00 82.06 74 MET A C 1
ATOM 557 O O . MET A 1 74 ? 12.399 13.508 0.532 1.00 82.06 74 MET A O 1
ATOM 561 N N . ASN A 1 75 ? 10.680 13.683 -0.892 1.00 84.88 75 ASN A N 1
ATOM 562 C CA . ASN A 1 75 ? 9.863 14.535 -0.027 1.00 84.88 75 ASN A CA 1
ATOM 563 C C . ASN A 1 75 ? 8.639 13.763 0.475 1.00 84.88 75 ASN A C 1
ATOM 565 O O . ASN A 1 75 ? 7.683 13.586 -0.270 1.00 84.88 75 ASN A O 1
ATOM 569 N N . HIS A 1 76 ? 8.640 13.375 1.751 1.00 86.50 76 HIS A N 1
ATOM 570 C CA . HIS A 1 76 ? 7.533 12.641 2.379 1.00 86.50 76 HIS A CA 1
ATOM 571 C C . HIS A 1 76 ? 6.464 13.535 3.020 1.00 86.50 76 HIS A C 1
ATOM 573 O O . HIS A 1 76 ? 5.494 13.025 3.571 1.00 86.50 76 HIS A O 1
ATOM 579 N N . THR A 1 77 ? 6.615 14.862 2.986 1.00 87.81 77 THR A N 1
ATOM 580 C CA . THR A 1 77 ? 5.763 15.786 3.765 1.00 87.81 77 THR A CA 1
ATOM 581 C C . THR A 1 77 ? 4.279 15.684 3.395 1.00 87.81 77 THR A C 1
ATOM 583 O O . THR A 1 77 ? 3.406 15.911 4.231 1.00 87.81 77 THR A O 1
ATOM 586 N N . HIS A 1 78 ? 3.991 15.320 2.144 1.00 88.94 78 HIS A N 1
ATOM 587 C CA . HIS A 1 78 ? 2.637 15.131 1.625 1.00 88.94 78 HIS A CA 1
ATOM 588 C C . HIS A 1 78 ? 2.108 13.696 1.807 1.00 88.94 78 HIS A C 1
ATOM 590 O O . HIS A 1 78 ? 0.914 13.463 1.630 1.00 88.94 78 HIS A O 1
ATOM 596 N N . CYS A 1 79 ? 2.968 12.745 2.190 1.00 93.06 79 CYS A N 1
ATOM 597 C CA . CYS A 1 79 ? 2.631 11.335 2.369 1.00 93.06 79 CYS A CA 1
ATOM 598 C C . CYS A 1 79 ? 2.034 11.081 3.757 1.00 93.06 79 CYS A C 1
ATOM 600 O O . CYS A 1 79 ? 2.636 10.441 4.628 1.00 93.06 79 CYS A O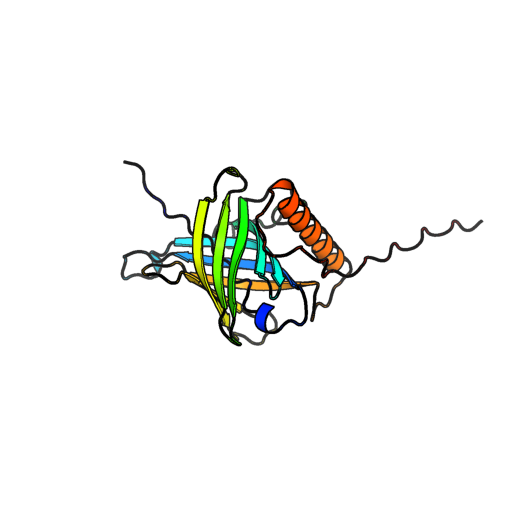 1
ATOM 602 N N . LYS A 1 80 ? 0.846 11.632 3.984 1.00 94.06 80 LYS A N 1
ATOM 603 C CA . LYS A 1 80 ? 0.127 11.526 5.253 1.00 94.06 80 LYS A CA 1
ATOM 604 C C . LYS A 1 80 ? -1.351 11.227 5.016 1.00 94.06 80 LYS A C 1
ATOM 606 O O . LYS A 1 80 ? -1.885 11.623 3.979 1.00 94.06 80 LYS A O 1
ATOM 611 N N . PRO A 1 81 ? -2.031 10.555 5.951 1.00 92.69 81 PRO A N 1
ATOM 612 C CA . PRO A 1 81 ? -3.470 10.395 5.864 1.00 92.69 81 PRO A CA 1
ATOM 613 C C . PRO A 1 81 ? -4.169 11.753 5.915 1.00 92.69 81 PRO A C 1
ATOM 615 O O . PRO A 1 81 ? -3.562 12.743 6.335 1.00 92.69 81 PRO A O 1
ATOM 618 N N . ARG A 1 82 ? -5.432 11.803 5.475 1.00 92.69 82 ARG A N 1
ATOM 619 C CA . ARG A 1 82 ? -6.208 13.056 5.387 1.00 92.69 82 ARG A CA 1
ATOM 620 C C . ARG A 1 82 ? -5.509 14.140 4.545 1.00 92.69 82 ARG A C 1
ATOM 622 O O . ARG A 1 82 ? -5.732 15.330 4.740 1.00 92.69 82 ARG A O 1
ATOM 629 N N . SER A 1 83 ? -4.622 13.726 3.640 1.00 88.25 83 SER A N 1
ATOM 630 C CA . SER A 1 83 ? -4.020 14.592 2.627 1.00 88.25 83 SER A CA 1
ATOM 631 C C . SER A 1 83 ? -5.021 14.853 1.506 1.00 88.25 83 SER A C 1
ATOM 633 O O . SER A 1 83 ? -5.871 14.010 1.224 1.00 88.25 83 SER A O 1
ATOM 635 N N . ASP A 1 84 ? -4.868 15.984 0.820 1.00 86.25 84 ASP A N 1
ATOM 636 C CA . ASP A 1 84 ? -5.733 16.380 -0.299 1.00 86.25 84 ASP A CA 1
ATOM 637 C C . ASP A 1 84 ? -5.656 15.404 -1.486 1.00 86.25 84 ASP A C 1
ATOM 639 O O . ASP A 1 84 ? -6.518 15.407 -2.364 1.00 86.25 84 ASP A O 1
ATOM 643 N N . SER A 1 85 ? -4.603 14.583 -1.552 1.00 91.62 85 SER A N 1
ATOM 644 C CA . SER A 1 85 ? -4.423 13.598 -2.617 1.00 91.62 85 SER A CA 1
ATOM 645 C C . SER A 1 85 ? -3.561 12.417 -2.186 1.00 91.62 85 SER A C 1
ATOM 647 O O . SER A 1 85 ? -2.736 12.519 -1.278 1.00 91.62 85 SER A O 1
ATOM 649 N N . TYR A 1 86 ? -3.735 11.315 -2.907 1.00 94.25 86 TYR A N 1
ATOM 650 C CA . TYR A 1 86 ? -2.854 10.153 -3.016 1.00 94.25 86 TYR A CA 1
ATOM 651 C C . TYR A 1 86 ? -2.781 9.769 -4.498 1.00 94.25 86 TYR A C 1
ATOM 653 O O . TYR A 1 86 ? -3.635 10.181 -5.280 1.00 94.25 86 TYR A O 1
ATOM 661 N N . ASP A 1 87 ? -1.766 9.014 -4.910 1.00 94.25 87 ASP A N 1
ATOM 662 C CA . ASP A 1 87 ? -1.568 8.668 -6.326 1.00 94.25 87 ASP A CA 1
ATOM 663 C C . ASP A 1 87 ? -2.320 7.398 -6.726 1.00 94.25 87 ASP A C 1
ATOM 665 O O . ASP A 1 87 ? -2.741 7.230 -7.878 1.00 94.25 87 ASP A O 1
ATOM 669 N N . TRP A 1 88 ? -2.471 6.477 -5.778 1.00 94.06 88 TRP A N 1
ATOM 670 C CA . TRP A 1 88 ? -3.013 5.151 -6.026 1.00 94.06 88 TRP A CA 1
ATOM 671 C C . TRP A 1 88 ? -3.690 4.576 -4.786 1.00 94.06 88 TRP A C 1
ATOM 673 O O . TRP A 1 88 ? -3.418 4.981 -3.653 1.00 94.06 88 TRP A O 1
ATOM 683 N N . TYR A 1 89 ? -4.556 3.601 -5.034 1.00 94.69 89 TYR A N 1
ATOM 684 C CA . TYR A 1 89 ? -5.078 2.702 -4.018 1.00 94.69 89 TYR A CA 1
ATOM 685 C C . TYR A 1 89 ? -5.211 1.291 -4.582 1.00 94.69 89 TYR A C 1
ATOM 687 O O . TYR A 1 89 ? -5.345 1.093 -5.794 1.00 94.69 89 TYR A O 1
ATOM 695 N N . GLU A 1 90 ? -5.149 0.309 -3.697 1.00 92.81 90 GLU A N 1
ATOM 696 C CA . GLU A 1 90 ? -5.165 -1.104 -4.046 1.00 92.81 90 GLU A CA 1
ATOM 697 C C . GLU A 1 90 ? -5.891 -1.902 -2.963 1.00 92.81 90 GLU A C 1
ATOM 699 O O . GLU A 1 90 ? -5.835 -1.563 -1.781 1.00 92.81 90 GLU A O 1
ATOM 704 N N . TYR A 1 91 ? -6.573 -2.974 -3.356 1.00 92.25 91 TYR A N 1
ATOM 705 C CA . TYR A 1 91 ? -7.137 -3.931 -2.411 1.00 92.25 91 TYR A CA 1
ATOM 706 C C . TYR A 1 91 ? -7.079 -5.365 -2.917 1.00 92.25 91 TYR A C 1
ATOM 708 O O . TYR A 1 91 ? -7.141 -5.621 -4.122 1.00 92.25 91 TYR A O 1
ATOM 716 N N . SER A 1 92 ? -7.033 -6.315 -1.983 1.00 90.50 92 SER A N 1
ATOM 717 C CA . SER A 1 92 ? -7.178 -7.735 -2.305 1.00 90.50 92 SER A CA 1
ATOM 718 C C . SER A 1 92 ? -8.620 -8.073 -2.665 1.00 90.50 92 SER A C 1
ATOM 720 O O . SER A 1 92 ? -9.542 -7.749 -1.914 1.00 90.50 92 SER A O 1
ATOM 722 N N . ILE A 1 93 ? -8.791 -8.832 -3.741 1.00 90.69 93 ILE A N 1
ATOM 723 C CA . ILE A 1 93 ? -10.055 -9.502 -4.083 1.00 90.69 93 ILE A CA 1
ATOM 724 C C . ILE A 1 93 ? -10.028 -10.999 -3.755 1.00 90.69 93 ILE A C 1
ATOM 726 O O . ILE A 1 93 ? -11.078 -11.614 -3.596 1.00 90.69 93 ILE A O 1
ATOM 730 N N . ALA A 1 94 ? -8.834 -11.583 -3.637 1.00 85.75 94 ALA A N 1
ATOM 731 C CA . ALA A 1 94 ? -8.622 -12.946 -3.166 1.00 85.75 94 ALA A CA 1
ATOM 732 C C . ALA A 1 94 ? -7.232 -13.064 -2.533 1.00 85.75 94 ALA A C 1
ATOM 734 O O . ALA A 1 94 ? -6.306 -12.345 -2.919 1.00 85.75 94 ALA A O 1
ATOM 735 N N . GLY A 1 95 ? -7.067 -13.996 -1.601 1.00 81.62 95 GLY A N 1
ATOM 736 C CA . GLY A 1 95 ? -5.773 -14.297 -1.010 1.00 81.62 95 GLY A CA 1
ATOM 737 C C . GLY A 1 95 ? -5.762 -15.651 -0.315 1.00 81.62 95 GLY A C 1
ATOM 738 O O . GLY A 1 95 ? -6.804 -16.127 0.126 1.00 81.62 95 GLY A O 1
ATOM 739 N N . ASP A 1 96 ? -4.582 -16.253 -0.248 1.00 80.00 96 ASP A N 1
ATOM 740 C CA . ASP A 1 96 ? -4.305 -17.484 0.488 1.00 80.00 96 ASP A CA 1
ATOM 741 C C . ASP A 1 96 ? -2.940 -17.356 1.167 1.00 80.00 96 ASP A C 1
ATOM 743 O O . ASP A 1 96 ? -1.954 -16.979 0.528 1.00 80.00 96 ASP A O 1
ATOM 747 N N . CYS A 1 97 ? -2.885 -17.626 2.467 1.00 73.69 97 CYS A N 1
ATOM 748 C CA . CYS A 1 97 ? -1.712 -17.397 3.296 1.00 73.69 97 CYS A CA 1
ATOM 749 C C . CYS A 1 97 ? -1.293 -18.666 4.033 1.00 73.69 97 CYS A C 1
ATOM 751 O O . CYS A 1 97 ? -2.080 -19.334 4.695 1.00 73.69 97 CYS A O 1
ATOM 753 N N . THR A 1 98 ? 0.003 -18.928 3.978 1.00 74.88 98 THR A N 1
ATOM 754 C CA . THR A 1 98 ? 0.727 -19.863 4.835 1.00 74.88 98 THR A CA 1
ATOM 755 C C . THR A 1 98 ? 1.491 -19.084 5.910 1.00 74.88 98 THR A C 1
ATOM 757 O O . THR A 1 98 ? 1.479 -17.854 5.929 1.00 74.88 98 THR A O 1
ATOM 760 N N . LEU A 1 99 ? 2.222 -19.790 6.777 1.00 66.56 99 LEU A N 1
ATOM 761 C CA . LEU A 1 99 ? 3.048 -19.169 7.820 1.00 66.56 99 LEU A CA 1
ATOM 762 C C . LEU A 1 99 ? 4.138 -18.226 7.282 1.00 66.56 99 LEU A C 1
ATOM 764 O O . LEU A 1 99 ? 4.581 -17.340 8.004 1.00 66.56 99 LEU A O 1
ATOM 768 N N . THR A 1 100 ? 4.611 -18.428 6.051 1.00 69.50 100 THR A N 1
ATOM 769 C CA . THR A 1 100 ? 5.780 -17.710 5.507 1.00 69.50 100 THR A CA 1
ATOM 770 C C . THR A 1 100 ? 5.505 -17.001 4.186 1.00 69.50 100 THR A C 1
ATOM 772 O O . THR A 1 100 ? 6.329 -16.213 3.720 1.00 69.50 100 THR A O 1
ATOM 775 N N . GLU A 1 101 ? 4.357 -17.270 3.571 1.00 78.88 101 GLU A N 1
ATOM 776 C CA . GLU A 1 101 ? 4.010 -16.803 2.235 1.00 78.88 101 GLU A CA 1
ATOM 777 C C . GLU A 1 101 ? 2.515 -16.531 2.121 1.00 78.88 101 GLU A C 1
ATOM 779 O O . GLU A 1 101 ? 1.713 -17.379 2.499 1.00 78.88 101 GLU A O 1
ATOM 784 N N . CYS A 1 102 ? 2.159 -15.416 1.489 1.00 77.25 102 CYS A N 1
ATOM 785 C CA . CYS A 1 102 ? 0.803 -15.112 1.052 1.00 77.25 102 CYS A CA 1
ATOM 786 C C . CYS A 1 102 ? 0.743 -14.927 -0.463 1.00 77.25 102 CYS A C 1
ATOM 788 O O . CYS A 1 102 ? 1.504 -14.140 -1.028 1.00 77.25 102 CYS A O 1
ATOM 790 N N . ARG A 1 103 ? -0.197 -15.612 -1.109 1.00 86.44 103 ARG A N 1
ATOM 791 C CA . ARG A 1 103 ? -0.572 -15.445 -2.515 1.00 86.44 103 ARG A CA 1
ATOM 792 C C . ARG A 1 103 ? -1.785 -14.545 -2.582 1.00 86.44 103 ARG A C 1
ATOM 794 O O . ARG A 1 103 ? -2.767 -14.786 -1.890 1.00 86.44 103 ARG A O 1
ATOM 801 N N . VAL A 1 104 ? -1.722 -13.509 -3.401 1.00 85.06 104 VAL A N 1
ATOM 802 C CA . VAL A 1 104 ? -2.703 -12.427 -3.373 1.00 85.06 104 VAL A CA 1
ATOM 803 C C . VAL A 1 104 ? -3.119 -12.088 -4.787 1.00 85.06 104 VAL A C 1
ATOM 805 O O . VAL A 1 104 ? -2.279 -11.969 -5.676 1.00 85.06 104 VAL A O 1
ATOM 808 N N . THR A 1 105 ? -4.421 -11.917 -4.984 1.00 89.62 105 THR A N 1
ATOM 809 C CA . THR A 1 105 ? -4.970 -11.274 -6.175 1.00 89.62 105 THR A CA 1
ATOM 810 C C . THR A 1 105 ? -5.483 -9.904 -5.779 1.00 89.62 105 THR A C 1
ATOM 812 O O . THR A 1 105 ? -6.375 -9.797 -4.931 1.00 89.62 105 THR A O 1
ATOM 815 N N . ALA A 1 106 ? -4.935 -8.869 -6.402 1.00 90.00 106 ALA A N 1
ATOM 816 C CA . ALA A 1 106 ? -5.218 -7.488 -6.059 1.00 90.00 106 ALA A CA 1
ATOM 817 C C . ALA A 1 106 ? -5.765 -6.695 -7.241 1.00 90.00 106 ALA A C 1
ATOM 819 O O . ALA A 1 106 ? -5.402 -6.928 -8.398 1.00 90.00 106 ALA A O 1
ATOM 820 N N . MET A 1 107 ? -6.627 -5.732 -6.923 1.00 91.94 107 MET A N 1
ATOM 821 C CA . MET A 1 107 ? -7.155 -4.758 -7.863 1.00 91.94 107 MET A CA 1
ATOM 822 C C . MET A 1 107 ? -6.516 -3.397 -7.601 1.00 91.94 107 MET A C 1
ATOM 824 O O . MET A 1 107 ? -6.615 -2.858 -6.499 1.00 91.94 107 MET A O 1
ATOM 828 N N . ASN A 1 108 ? -5.883 -2.841 -8.629 1.00 90.38 108 ASN A N 1
ATOM 829 C CA . ASN A 1 108 ? -5.112 -1.606 -8.544 1.00 90.38 108 ASN A CA 1
ATOM 830 C C . ASN A 1 108 ? -5.827 -0.463 -9.248 1.00 90.38 108 ASN A C 1
ATOM 832 O O . ASN A 1 108 ? -6.276 -0.619 -10.384 1.00 90.38 108 ASN A O 1
ATOM 836 N N . TYR A 1 109 ? -5.848 0.709 -8.623 1.00 92.62 109 TYR A N 1
ATOM 837 C CA . TYR A 1 109 ? -6.453 1.914 -9.179 1.00 92.62 109 TYR A CA 1
ATOM 838 C C . TYR A 1 109 ? -5.497 3.099 -9.101 1.00 92.62 109 TYR A C 1
ATOM 840 O O . TYR A 1 109 ? -4.701 3.241 -8.169 1.00 92.62 109 TYR A O 1
ATOM 848 N N . ARG A 1 110 ? -5.614 3.992 -10.085 1.00 91.94 110 ARG A N 1
ATOM 849 C CA . ARG A 1 110 ? -5.036 5.334 -9.993 1.00 91.94 110 ARG A CA 1
ATOM 850 C C . ARG A 1 110 ? -6.062 6.226 -9.318 1.00 91.94 110 ARG A C 1
ATOM 852 O O . ARG A 1 110 ? -7.228 6.197 -9.690 1.00 91.94 110 ARG A O 1
ATOM 859 N N . ALA A 1 111 ? -5.636 7.080 -8.397 1.00 89.06 111 ALA A N 1
ATOM 860 C CA . ALA A 1 111 ? -6.559 8.033 -7.781 1.00 89.06 111 ALA A CA 1
ATOM 861 C C . ALA A 1 111 ? -7.199 8.984 -8.815 1.00 89.06 111 ALA A C 1
ATOM 863 O O . ALA A 1 111 ? -8.321 9.457 -8.625 1.00 89.06 111 ALA A O 1
ATOM 864 N N . SER A 1 112 ? -6.496 9.223 -9.929 1.00 87.19 112 SER A N 1
ATOM 865 C CA . SER A 1 112 ? -6.942 10.049 -11.053 1.00 87.19 112 SER A CA 1
ATOM 866 C C . SER A 1 112 ? -7.876 9.358 -12.053 1.00 87.19 112 SER A C 1
ATOM 868 O O . SER A 1 112 ? -8.470 10.058 -12.868 1.00 87.19 112 SER A O 1
ATOM 870 N N . ASP A 1 113 ? -8.012 8.027 -12.024 1.00 84.56 113 ASP A N 1
ATOM 871 C CA . ASP A 1 113 ? -8.867 7.261 -12.946 1.00 84.56 113 ASP A CA 1
ATOM 872 C C . ASP A 1 113 ? -9.628 6.190 -12.156 1.00 84.56 113 ASP A C 1
ATOM 874 O O . ASP A 1 113 ? -9.075 5.155 -11.779 1.00 84.56 113 ASP A O 1
ATOM 878 N N . GLN A 1 114 ? -10.885 6.504 -11.841 1.00 74.50 114 GLN A N 1
ATOM 879 C CA . GLN A 1 114 ? -11.693 5.797 -10.842 1.00 74.50 114 GLN A CA 1
ATOM 880 C C . GLN A 1 114 ? -12.712 4.843 -11.470 1.00 74.50 114 GLN A C 1
ATOM 882 O O . GLN A 1 114 ? -13.205 3.944 -10.793 1.00 74.50 114 GLN A O 1
ATOM 887 N N . ASP A 1 115 ? -13.016 5.016 -12.757 1.00 79.31 115 ASP A N 1
ATOM 888 C CA . ASP A 1 115 ? -14.069 4.256 -13.439 1.00 79.31 115 ASP A CA 1
ATOM 889 C C . ASP A 1 115 ? -13.622 2.837 -13.804 1.00 79.31 115 ASP A C 1
ATOM 891 O O . ASP A 1 115 ? -14.446 1.962 -14.078 1.00 79.31 115 ASP A O 1
ATOM 895 N N . LYS A 1 116 ? -12.309 2.593 -13.823 1.00 82.44 116 LYS A N 1
ATOM 896 C CA . LYS A 1 116 ? -11.737 1.293 -14.157 1.00 82.44 116 LYS A CA 1
ATOM 897 C C . LYS A 1 116 ? -10.465 1.023 -13.361 1.00 82.44 116 LYS A C 1
ATOM 899 O O . LYS A 1 116 ? -9.678 1.941 -13.125 1.00 82.44 116 LYS A O 1
ATOM 904 N N . PRO A 1 117 ? -10.213 -0.243 -13.003 1.00 85.19 117 PRO A N 1
ATOM 905 C CA . PRO A 1 117 ? -8.925 -0.609 -12.452 1.00 85.19 117 PRO A CA 1
ATOM 906 C C . PRO A 1 117 ? -7.827 -0.328 -13.474 1.00 85.19 117 PRO A C 1
ATOM 908 O O . PRO A 1 117 ? -7.979 -0.579 -14.673 1.00 85.19 117 PRO A O 1
ATOM 911 N N . ALA A 1 118 ? -6.693 0.159 -12.985 1.00 84.56 118 ALA A N 1
ATOM 912 C CA . ALA A 1 118 ? -5.483 0.264 -13.780 1.00 84.56 118 ALA A CA 1
ATOM 913 C C . ALA A 1 118 ? -5.031 -1.129 -14.242 1.00 84.56 118 ALA A C 1
ATOM 915 O O . ALA A 1 118 ? -4.607 -1.284 -15.387 1.00 84.56 118 ALA A O 1
ATOM 916 N N . PHE A 1 119 ? -5.123 -2.124 -13.352 1.00 83.38 119 PHE A N 1
ATOM 917 C CA . PHE A 1 119 ? -4.875 -3.539 -13.633 1.00 83.38 119 PHE A CA 1
ATOM 918 C C . PHE A 1 119 ? -5.309 -4.434 -12.461 1.00 83.38 119 PHE A C 1
ATOM 920 O O . PHE A 1 119 ? -5.481 -3.974 -11.331 1.00 83.38 119 PHE A O 1
ATOM 927 N N . GLN A 1 120 ? -5.439 -5.729 -12.747 1.00 89.44 120 GLN A N 1
ATOM 928 C CA . GLN A 1 120 ? -5.531 -6.807 -11.765 1.00 89.44 120 GLN A CA 1
ATOM 929 C C . GLN A 1 120 ? -4.236 -7.614 -11.815 1.00 89.44 120 GLN A C 1
ATOM 931 O O . GLN A 1 120 ? -3.708 -7.851 -12.904 1.00 89.44 120 GLN A O 1
ATOM 936 N N . GLU A 1 121 ? -3.733 -8.046 -10.663 1.00 86.69 121 GLU A N 1
ATOM 937 C CA . GLU A 1 121 ? -2.435 -8.708 -10.609 1.00 86.69 121 GLU A CA 1
ATOM 938 C C . GLU A 1 121 ? -2.346 -9.762 -9.509 1.00 86.69 121 GLU A C 1
ATOM 940 O O . GLU A 1 121 ? -3.055 -9.694 -8.501 1.00 86.69 121 GLU A O 1
ATOM 945 N N . HIS A 1 122 ? -1.461 -10.734 -9.734 1.00 88.94 122 HIS A N 1
ATOM 946 C CA . HIS A 1 122 ? -1.170 -11.807 -8.796 1.00 88.94 122 HIS A CA 1
ATOM 947 C C . HIS A 1 122 ? 0.249 -11.648 -8.264 1.00 88.94 122 HIS A C 1
ATOM 949 O O . HIS A 1 122 ? 1.214 -11.640 -9.035 1.00 88.94 122 HIS A O 1
ATOM 955 N N . TYR A 1 123 ? 0.391 -11.542 -6.949 1.00 83.12 123 TYR A N 1
ATOM 956 C CA . TYR A 1 123 ? 1.703 -11.457 -6.328 1.00 83.12 123 TYR A CA 1
ATOM 957 C C . TYR A 1 123 ? 1.820 -12.347 -5.101 1.00 83.12 123 TYR A C 1
ATOM 959 O O . TYR A 1 123 ? 0.840 -12.759 -4.476 1.00 83.12 123 TYR A O 1
ATOM 967 N N . ILE A 1 124 ? 3.071 -12.648 -4.786 1.00 84.19 124 ILE A N 1
ATOM 968 C CA . ILE A 1 124 ? 3.486 -13.428 -3.636 1.00 84.19 124 ILE A CA 1
ATOM 969 C C . ILE A 1 124 ? 4.169 -12.473 -2.666 1.00 84.19 124 ILE A C 1
ATOM 971 O O . ILE A 1 124 ? 5.082 -11.753 -3.060 1.00 84.19 124 ILE A O 1
ATOM 975 N N . ALA A 1 125 ? 3.737 -12.464 -1.407 1.00 82.31 125 ALA A N 1
ATOM 976 C CA . ALA A 1 125 ? 4.319 -11.674 -0.327 1.00 82.31 125 ALA A CA 1
ATOM 977 C C . ALA A 1 125 ? 4.922 -12.588 0.746 1.00 82.31 125 ALA A C 1
ATOM 979 O O . ALA A 1 125 ? 4.319 -13.593 1.124 1.00 82.31 125 ALA A O 1
ATOM 980 N N . ARG A 1 126 ? 6.102 -12.228 1.253 1.00 75.38 126 ARG A N 1
ATOM 981 C CA . ARG A 1 126 ? 6.830 -12.949 2.303 1.00 75.38 126 ARG A CA 1
ATOM 982 C C . ARG A 1 126 ? 7.454 -11.958 3.283 1.00 75.38 126 ARG A C 1
ATOM 984 O O . ARG A 1 126 ? 7.975 -10.924 2.863 1.00 75.38 126 ARG A O 1
ATOM 991 N N . MET A 1 127 ? 7.435 -12.288 4.572 1.00 72.56 127 MET A N 1
ATOM 992 C CA . MET A 1 127 ? 8.283 -11.598 5.547 1.00 72.56 127 MET A CA 1
ATOM 993 C C . MET A 1 127 ? 9.699 -12.151 5.433 1.00 72.56 127 MET A C 1
ATOM 995 O O . MET A 1 127 ? 9.890 -13.362 5.307 1.00 72.56 127 MET A O 1
ATOM 999 N N . LEU A 1 128 ? 10.682 -11.263 5.466 1.00 70.00 128 LEU A N 1
ATOM 1000 C CA . LEU A 1 128 ? 12.088 -11.615 5.529 1.00 70.00 128 LEU A CA 1
ATOM 1001 C C . LEU A 1 128 ? 12.639 -11.139 6.870 1.00 70.00 128 LEU A C 1
ATOM 1003 O O . LEU A 1 128 ? 12.580 -9.953 7.187 1.00 70.00 128 LEU A O 1
ATOM 1007 N N . ASP A 1 129 ? 13.205 -12.071 7.628 1.00 65.06 129 ASP A N 1
ATOM 1008 C CA . ASP A 1 129 ? 13.966 -11.747 8.829 1.00 65.06 129 ASP A CA 1
ATOM 1009 C C . ASP A 1 129 ? 15.379 -11.327 8.406 1.00 65.06 129 ASP A C 1
ATOM 1011 O O . ASP A 1 129 ? 16.241 -12.154 8.095 1.00 65.06 129 ASP A O 1
ATOM 1015 N N . VAL A 1 130 ? 15.568 -10.019 8.236 1.00 62.97 130 VAL A N 1
ATOM 1016 C CA . VAL A 1 130 ? 16.818 -9.423 7.760 1.00 62.97 130 VAL A CA 1
ATOM 1017 C C . VAL A 1 130 ? 17.162 -8.251 8.670 1.00 62.97 130 VAL A C 1
ATOM 1019 O O . VAL A 1 130 ? 16.478 -7.231 8.657 1.00 62.97 130 VAL A O 1
ATOM 1022 N N . GLY A 1 131 ? 18.257 -8.384 9.421 1.00 62.00 131 GLY A N 1
ATOM 1023 C CA . GLY A 1 131 ? 18.725 -7.382 10.383 1.00 62.00 131 GLY A CA 1
ATOM 1024 C C . GLY A 1 131 ? 18.582 -7.853 11.831 1.00 62.00 131 GLY A C 1
ATOM 1025 O O . GLY A 1 131 ? 18.441 -9.041 12.088 1.00 62.00 131 GLY A O 1
ATOM 1026 N N . ASP A 1 132 ? 18.663 -6.921 12.779 1.00 61.31 132 ASP A N 1
ATOM 1027 C CA . ASP A 1 132 ? 18.525 -7.173 14.224 1.00 61.31 132 ASP A CA 1
ATOM 1028 C C . ASP A 1 132 ? 17.123 -6.816 14.767 1.00 61.31 132 ASP A C 1
ATOM 1030 O O . ASP A 1 132 ? 16.919 -6.741 15.978 1.00 61.31 132 ASP A O 1
ATOM 1034 N N . GLY A 1 133 ? 16.163 -6.553 13.872 1.00 55.12 133 GLY A N 1
ATOM 1035 C CA . GLY A 1 133 ? 14.782 -6.184 14.199 1.00 55.12 133 GLY A CA 1
ATOM 1036 C C . GLY A 1 133 ? 14.582 -4.735 14.661 1.00 55.12 133 GLY A C 1
ATOM 1037 O O . GLY A 1 133 ? 13.443 -4.282 14.765 1.00 55.12 133 GLY A O 1
ATOM 1038 N N . THR A 1 134 ? 15.650 -3.959 14.886 1.00 57.12 134 THR A N 1
ATOM 1039 C CA . THR A 1 134 ? 15.533 -2.584 15.421 1.00 57.12 134 THR A CA 1
ATOM 1040 C C . THR A 1 134 ? 14.933 -1.587 14.427 1.00 57.12 134 THR A C 1
ATOM 1042 O O . THR A 1 134 ? 14.339 -0.587 14.830 1.00 57.12 134 THR A O 1
ATOM 1045 N N . LEU A 1 135 ? 15.051 -1.867 13.126 1.00 53.59 135 LEU A N 1
ATOM 1046 C CA . LEU A 1 135 ? 14.521 -1.043 12.031 1.00 53.59 135 LEU A CA 1
ATOM 1047 C C . LEU A 1 135 ? 13.181 -1.563 11.476 1.00 53.59 135 LEU A C 1
ATOM 1049 O O . LEU A 1 135 ? 12.680 -1.034 10.480 1.00 53.59 135 LEU A O 1
ATOM 1053 N N . GLY A 1 136 ? 12.597 -2.565 12.141 1.00 59.56 136 GLY A N 1
ATOM 1054 C CA . GLY A 1 136 ? 11.393 -3.272 11.716 1.00 59.56 136 GLY A CA 1
ATOM 1055 C C . GLY A 1 136 ? 11.679 -4.433 10.765 1.00 59.56 136 GLY A C 1
ATOM 1056 O O . GLY A 1 136 ? 12.756 -4.541 10.180 1.00 59.56 136 GLY A O 1
ATOM 1057 N N . ASP A 1 137 ? 10.683 -5.303 10.606 1.00 65.31 137 ASP A N 1
ATOM 1058 C CA . ASP A 1 137 ? 10.772 -6.436 9.690 1.00 65.31 137 ASP A CA 1
ATOM 1059 C C . ASP A 1 137 ? 10.745 -5.964 8.232 1.00 65.31 137 ASP A C 1
ATOM 1061 O O . ASP A 1 137 ? 9.936 -5.106 7.844 1.00 65.31 137 ASP A O 1
ATOM 1065 N N . LEU A 1 138 ? 11.586 -6.576 7.399 1.00 73.56 138 LEU A N 1
ATOM 1066 C CA . LEU A 1 138 ? 11.543 -6.381 5.958 1.00 73.56 138 LEU A CA 1
ATOM 1067 C C . LEU A 1 138 ? 10.489 -7.298 5.334 1.00 73.56 138 LEU A C 1
ATOM 1069 O O . LEU A 1 138 ? 10.357 -8.473 5.671 1.00 73.56 138 LEU A O 1
ATOM 1073 N N . ALA A 1 139 ? 9.741 -6.763 4.378 1.00 73.19 139 ALA A N 1
ATOM 1074 C CA . ALA A 1 139 ? 8.811 -7.525 3.560 1.00 73.19 139 ALA A CA 1
ATOM 1075 C C . ALA A 1 139 ? 9.303 -7.547 2.113 1.00 73.19 139 ALA A C 1
ATOM 1077 O O . ALA A 1 139 ? 9.716 -6.520 1.566 1.00 73.19 139 ALA A O 1
ATOM 1078 N N . LEU A 1 140 ? 9.224 -8.718 1.486 1.00 79.50 140 LEU A N 1
ATOM 1079 C CA . LEU A 1 140 ? 9.448 -8.906 0.058 1.00 79.50 140 LEU A CA 1
ATOM 1080 C C . LEU A 1 140 ? 8.131 -9.295 -0.608 1.00 79.50 140 LEU A C 1
ATOM 1082 O O . LEU A 1 140 ? 7.393 -10.144 -0.112 1.00 79.50 140 LEU A O 1
ATOM 1086 N N . SER A 1 141 ? 7.862 -8.716 -1.772 1.00 77.38 141 SER A N 1
ATOM 1087 C CA . SER A 1 141 ? 6.792 -9.166 -2.659 1.00 77.38 141 SER A CA 1
ATOM 1088 C C . SER A 1 141 ? 7.255 -9.220 -4.108 1.00 77.38 141 SER A C 1
ATOM 1090 O O . SER A 1 141 ? 8.184 -8.505 -4.484 1.00 77.38 141 SER A O 1
ATOM 1092 N N . TYR A 1 142 ? 6.654 -10.098 -4.907 1.00 80.25 142 TYR A N 1
ATOM 1093 C CA . TYR A 1 142 ? 6.941 -10.214 -6.335 1.00 80.25 142 TYR A CA 1
ATOM 1094 C C . TYR A 1 142 ? 5.723 -10.691 -7.119 1.00 80.25 142 TYR A C 1
ATOM 1096 O O . TYR A 1 142 ? 4.929 -11.485 -6.612 1.00 80.25 142 TYR A O 1
ATOM 1104 N N . PHE A 1 143 ? 5.594 -10.248 -8.373 1.00 81.25 143 PHE A N 1
ATOM 1105 C CA . PHE A 1 143 ? 4.539 -10.765 -9.245 1.00 81.25 143 PHE A CA 1
ATOM 1106 C C . PHE A 1 143 ? 4.854 -12.197 -9.653 1.00 81.25 143 PHE A C 1
ATOM 1108 O O . PHE A 1 143 ? 5.975 -12.485 -10.080 1.00 81.25 143 PHE A O 1
ATOM 1115 N N . ASP A 1 144 ? 3.848 -13.065 -9.617 1.00 81.94 144 ASP A N 1
ATOM 1116 C CA . ASP A 1 144 ? 3.990 -14.475 -9.992 1.00 81.94 144 ASP A CA 1
ATOM 1117 C C . ASP A 1 144 ? 3.950 -14.648 -11.525 1.00 81.94 144 ASP A C 1
ATOM 1119 O O . ASP A 1 144 ? 3.028 -15.225 -12.104 1.00 81.94 144 ASP A O 1
ATOM 1123 N N . ARG A 1 145 ? 4.929 -14.046 -12.216 1.00 82.31 145 ARG A N 1
ATOM 1124 C CA . ARG A 1 145 ? 5.123 -14.151 -13.670 1.00 82.31 145 ARG A CA 1
ATOM 1125 C C . ARG A 1 145 ? 6.557 -13.842 -14.091 1.00 82.31 145 ARG A C 1
ATOM 1127 O O . ARG A 1 145 ? 7.309 -13.172 -13.385 1.00 82.31 145 ARG A O 1
ATOM 1134 N N . ARG A 1 146 ? 6.918 -14.263 -15.309 1.00 79.56 146 ARG A N 1
ATOM 1135 C CA . ARG A 1 146 ? 8.196 -13.895 -15.940 1.00 79.56 146 ARG A CA 1
ATOM 1136 C C . ARG A 1 146 ? 8.322 -12.367 -16.045 1.00 79.56 146 ARG A C 1
ATOM 1138 O O . ARG A 1 146 ? 7.368 -11.696 -16.433 1.00 79.56 146 ARG A O 1
ATOM 1145 N N . ASP A 1 147 ? 9.503 -11.851 -15.706 1.00 81.00 147 ASP A N 1
ATOM 1146 C CA . ASP A 1 147 ? 9.844 -10.419 -15.680 1.00 81.00 147 ASP A CA 1
ATOM 1147 C C . ASP A 1 147 ? 8.957 -9.583 -14.736 1.00 81.00 147 ASP A C 1
ATOM 1149 O O . ASP A 1 147 ? 8.768 -8.378 -14.924 1.00 81.00 147 ASP A O 1
ATOM 1153 N N . GLY A 1 148 ? 8.387 -10.226 -13.712 1.00 82.50 148 GLY A N 1
ATOM 1154 C CA . GLY A 1 148 ? 7.675 -9.549 -12.641 1.00 82.50 148 GLY A CA 1
ATOM 1155 C C . GLY A 1 148 ? 8.591 -8.607 -11.853 1.00 82.50 148 GLY A C 1
ATOM 1156 O O . GLY A 1 148 ? 9.736 -8.938 -11.563 1.00 82.50 148 GLY A O 1
ATOM 1157 N N . ALA A 1 149 ? 8.087 -7.425 -11.496 1.00 86.12 149 ALA A N 1
ATOM 1158 C CA . ALA A 1 149 ? 8.735 -6.568 -10.519 1.00 86.12 149 ALA A CA 1
ATOM 1159 C C . ALA A 1 149 ? 8.775 -7.230 -9.135 1.00 86.12 149 ALA A C 1
ATOM 1161 O O . ALA A 1 149 ? 7.895 -8.020 -8.777 1.00 86.12 149 ALA A O 1
ATOM 1162 N N . PHE A 1 150 ? 9.776 -6.827 -8.362 1.00 85.88 150 PHE A N 1
ATOM 1163 C CA . PHE A 1 150 ? 9.958 -7.169 -6.959 1.00 85.88 150 PHE A CA 1
ATOM 1164 C C . PHE A 1 150 ? 9.823 -5.890 -6.140 1.00 85.88 150 PHE A C 1
ATOM 1166 O O . PHE A 1 150 ? 10.300 -4.839 -6.564 1.00 85.88 150 PHE A O 1
ATOM 1173 N N . ALA A 1 151 ? 9.211 -5.963 -4.968 1.00 84.50 151 ALA A N 1
ATOM 1174 C CA . ALA A 1 151 ? 9.163 -4.857 -4.030 1.00 84.50 151 ALA A CA 1
ATOM 1175 C C . ALA A 1 151 ? 9.730 -5.291 -2.684 1.00 84.50 151 ALA A C 1
ATOM 1177 O O . ALA A 1 151 ? 9.303 -6.302 -2.125 1.00 84.50 151 ALA A O 1
ATOM 1178 N N . VAL A 1 152 ? 10.676 -4.509 -2.171 1.00 85.75 152 VAL A N 1
ATOM 1179 C CA . VAL A 1 152 ? 11.223 -4.657 -0.820 1.00 85.75 152 VAL A CA 1
ATOM 1180 C C . VAL A 1 152 ? 10.782 -3.450 -0.018 1.00 85.75 152 VAL A C 1
ATOM 1182 O O . VAL A 1 152 ? 10.937 -2.317 -0.479 1.00 85.75 152 VAL A O 1
ATOM 1185 N N . GLY A 1 153 ? 10.220 -3.677 1.162 1.00 83.75 153 GLY A N 1
ATOM 1186 C CA . GLY A 1 153 ? 9.706 -2.594 1.980 1.00 83.75 153 GLY A CA 1
ATOM 1187 C C . GLY A 1 153 ? 9.835 -2.824 3.470 1.00 83.75 153 GLY A C 1
ATOM 1188 O O . GLY A 1 153 ? 9.986 -3.950 3.937 1.00 83.75 153 GLY A O 1
ATOM 1189 N N . THR A 1 154 ? 9.756 -1.721 4.199 1.00 82.75 154 THR A N 1
ATOM 1190 C CA . THR A 1 154 ? 9.617 -1.694 5.651 1.00 82.75 154 THR A CA 1
ATOM 1191 C C . THR A 1 154 ? 8.192 -1.311 6.009 1.00 82.75 154 THR A C 1
ATOM 1193 O O . THR A 1 154 ? 7.489 -0.637 5.244 1.00 82.75 154 THR A O 1
ATOM 1196 N N . ARG A 1 155 ? 7.768 -1.712 7.204 1.00 82.31 155 ARG A N 1
ATOM 1197 C CA . ARG A 1 155 ? 6.502 -1.274 7.785 1.00 82.31 155 ARG A CA 1
ATOM 1198 C C . ARG A 1 155 ? 6.691 -0.836 9.226 1.00 82.31 155 ARG A C 1
ATOM 1200 O O . ARG A 1 155 ? 7.506 -1.388 9.957 1.00 82.31 155 ARG A O 1
ATOM 1207 N N . ARG A 1 156 ? 5.868 0.119 9.631 1.00 83.75 156 ARG A N 1
ATOM 1208 C CA . ARG A 1 156 ? 5.697 0.559 11.009 1.00 83.75 156 ARG A CA 1
ATOM 1209 C C . ARG A 1 156 ? 4.232 0.379 11.381 1.00 83.75 156 ARG A C 1
ATOM 1211 O O . ARG A 1 156 ? 3.366 1.026 10.789 1.00 83.75 156 ARG A O 1
ATOM 1218 N N . VAL A 1 157 ? 3.963 -0.526 12.318 1.00 83.69 157 VAL A N 1
ATOM 1219 C CA . VAL A 1 157 ? 2.607 -0.797 12.814 1.00 83.69 157 VAL A CA 1
ATOM 1220 C C . VAL A 1 157 ? 2.103 0.424 13.583 1.00 83.69 157 VAL A C 1
ATOM 1222 O O . VAL A 1 157 ? 2.822 0.965 14.416 1.00 83.69 157 VAL A O 1
ATOM 1225 N N . LEU A 1 158 ? 0.896 0.883 13.253 1.00 86.12 158 LEU A N 1
ATOM 1226 C CA . LEU A 1 158 ? 0.236 2.035 13.878 1.00 86.12 158 LEU A CA 1
ATOM 1227 C C . LEU A 1 158 ? -0.888 1.613 14.831 1.00 86.12 158 LEU A C 1
ATOM 1229 O O . LEU A 1 158 ? -1.136 2.305 15.811 1.00 86.12 158 LEU A O 1
ATOM 1233 N N . GLY A 1 159 ? -1.563 0.499 14.542 1.00 84.62 159 GLY A N 1
ATOM 1234 C CA . GLY A 1 159 ? -2.642 -0.056 15.360 1.00 84.62 159 GLY A CA 1
ATOM 1235 C C . GLY A 1 159 ? -2.837 -1.548 15.098 1.00 84.62 159 GLY A C 1
ATOM 1236 O O . GLY A 1 159 ? -2.430 -2.052 14.045 1.00 84.62 159 GLY A O 1
ATOM 1237 N N . GLY A 1 160 ? -3.459 -2.239 16.052 1.00 81.00 160 GLY A N 1
ATOM 1238 C CA . GLY A 1 160 ? -3.580 -3.697 16.097 1.00 81.00 160 GLY A CA 1
ATOM 1239 C C . GLY A 1 160 ? -2.611 -4.355 17.087 1.00 81.00 160 GLY A C 1
ATOM 1240 O O . GLY A 1 160 ? -1.958 -3.696 17.899 1.00 81.00 160 GLY A O 1
ATOM 1241 N N . VAL A 1 161 ? -2.527 -5.686 17.034 1.00 67.81 161 VAL A N 1
ATOM 1242 C CA . VAL A 1 161 ? -1.681 -6.481 17.940 1.00 67.81 161 VAL A CA 1
ATOM 1243 C C . VAL A 1 161 ? -0.208 -6.090 17.781 1.00 67.81 161 VAL A C 1
ATOM 1245 O O . VAL A 1 161 ? 0.326 -6.092 16.675 1.00 67.81 161 VAL A O 1
ATOM 1248 N N . GLY A 1 162 ? 0.456 -5.775 18.897 1.00 61.03 162 GLY A N 1
ATOM 1249 C CA . GLY A 1 162 ? 1.869 -5.383 18.913 1.00 61.03 162 GLY A CA 1
ATOM 1250 C C . GLY A 1 162 ? 2.127 -3.898 18.636 1.00 61.03 162 GLY A C 1
ATOM 1251 O O . GLY A 1 162 ? 3.288 -3.496 18.572 1.00 61.03 162 GLY A O 1
ATOM 1252 N N . ALA A 1 163 ? 1.083 -3.073 18.501 1.00 68.94 163 ALA A N 1
ATOM 1253 C CA . ALA A 1 163 ? 1.244 -1.625 18.484 1.00 68.94 163 ALA A CA 1
ATOM 1254 C C . ALA A 1 163 ? 1.684 -1.118 19.871 1.00 68.94 163 ALA A C 1
ATOM 1256 O O . ALA A 1 163 ? 1.086 -1.448 20.893 1.00 68.94 163 ALA A O 1
ATOM 1257 N N . SER A 1 164 ? 2.729 -0.295 19.898 1.00 61.53 164 SER A N 1
ATOM 1258 C CA . SER A 1 164 ? 3.058 0.577 21.024 1.00 61.53 164 SER A CA 1
ATOM 1259 C C . SER A 1 164 ? 2.903 1.992 20.494 1.00 61.53 164 SER A C 1
ATOM 1261 O O . SER A 1 164 ? 3.656 2.384 19.606 1.00 61.53 164 SER A O 1
ATOM 1263 N N . ALA A 1 165 ? 1.870 2.709 20.937 1.00 66.44 165 ALA A N 1
ATOM 1264 C CA . ALA A 1 165 ? 1.506 3.978 20.327 1.00 66.44 165 ALA A CA 1
ATOM 1265 C C . ALA A 1 165 ? 1.684 5.139 21.306 1.00 66.44 165 ALA A C 1
ATOM 1267 O O . ALA A 1 165 ? 1.065 5.212 22.365 1.00 66.44 165 ALA A O 1
ATOM 1268 N N . SER A 1 166 ? 2.526 6.091 20.915 1.00 81.56 166 SER A N 1
ATOM 1269 C CA . SER A 1 166 ? 2.425 7.462 21.411 1.00 81.56 166 SER A CA 1
ATOM 1270 C C . SER A 1 166 ? 1.118 8.106 20.927 1.00 81.56 166 SER A C 1
ATOM 1272 O O . SER A 1 166 ? 0.569 7.726 19.896 1.00 81.56 166 SER A O 1
ATOM 1274 N N . GLU A 1 167 ? 0.654 9.168 21.586 1.00 83.44 167 GLU A N 1
ATOM 1275 C CA . GLU A 1 167 ? -0.556 9.905 21.172 1.00 83.44 167 GLU A CA 1
ATOM 1276 C C . GLU A 1 167 ? -0.501 10.372 19.696 1.00 83.44 167 GLU A C 1
ATOM 1278 O O . GLU A 1 167 ? -1.505 10.406 18.981 1.00 83.44 167 GLU A O 1
ATOM 1283 N N . LYS A 1 168 ? 0.702 10.699 19.201 1.00 84.50 168 LYS A N 1
ATOM 1284 C CA . LYS A 1 168 ? 0.941 11.037 17.790 1.00 84.50 168 LYS A CA 1
ATOM 1285 C C . LYS A 1 168 ? 0.665 9.853 16.860 1.00 84.50 168 LYS A C 1
ATOM 1287 O O . LYS A 1 168 ? 0.154 10.050 15.760 1.00 84.50 168 LYS A O 1
ATOM 1292 N N . GLU A 1 169 ? 1.023 8.648 17.276 1.00 84.88 169 GLU A N 1
ATOM 1293 C CA . GLU A 1 169 ? 0.804 7.422 16.509 1.00 84.88 169 GLU A CA 1
ATOM 1294 C C . GLU A 1 169 ? -0.654 6.997 16.551 1.00 84.88 169 GLU A C 1
ATOM 1296 O O . GLU A 1 169 ? -1.193 6.644 15.505 1.00 84.88 169 GLU A O 1
ATOM 1301 N N . THR A 1 170 ? -1.321 7.161 17.694 1.00 88.38 170 THR A N 1
ATOM 1302 C CA . THR A 1 170 ? -2.768 6.957 17.812 1.00 88.38 170 THR A CA 1
ATOM 1303 C C . THR A 1 170 ? -3.536 7.886 16.872 1.00 88.38 170 THR A C 1
ATOM 1305 O O . THR A 1 170 ? -4.420 7.429 16.146 1.00 88.38 170 THR A O 1
ATOM 1308 N N . ARG A 1 171 ? -3.162 9.173 16.797 1.00 90.50 171 ARG A N 1
ATOM 1309 C CA . ARG A 1 171 ? -3.727 10.109 15.805 1.00 90.50 171 ARG A CA 1
ATOM 1310 C C . ARG A 1 171 ? -3.462 9.659 14.370 1.00 90.50 171 ARG A C 1
ATOM 1312 O O . ARG A 1 171 ? -4.400 9.542 13.592 1.00 90.50 171 ARG A O 1
ATOM 1319 N N . ALA A 1 172 ? -2.210 9.340 14.034 1.00 90.81 172 ALA A N 1
ATOM 1320 C CA . ALA A 1 172 ? -1.858 8.884 12.687 1.00 90.81 172 ALA A CA 1
ATOM 1321 C C . ALA A 1 172 ? -2.602 7.598 12.284 1.00 90.81 172 ALA A C 1
ATOM 1323 O O . ALA A 1 172 ? -2.978 7.446 11.123 1.00 90.81 172 ALA A O 1
ATOM 1324 N N . CYS A 1 173 ? -2.829 6.689 13.236 1.00 93.75 173 CYS A N 1
ATOM 1325 C CA . CYS A 1 173 ? -3.625 5.487 13.031 1.00 93.75 173 CYS A CA 1
ATOM 1326 C C . CYS A 1 173 ? -5.078 5.844 12.701 1.00 93.75 173 CYS A C 1
ATOM 1328 O O . CYS A 1 173 ? -5.592 5.406 11.672 1.00 93.75 173 CYS A O 1
ATOM 1330 N N . ASN A 1 174 ? -5.719 6.672 13.533 1.00 94.44 174 ASN A N 1
ATOM 1331 C CA . ASN A 1 174 ? -7.116 7.064 13.338 1.00 94.44 174 ASN A CA 1
ATOM 1332 C C . ASN A 1 174 ? -7.314 7.832 12.019 1.00 94.44 174 ASN A C 1
ATOM 1334 O O . ASN A 1 174 ? -8.236 7.520 11.268 1.00 94.44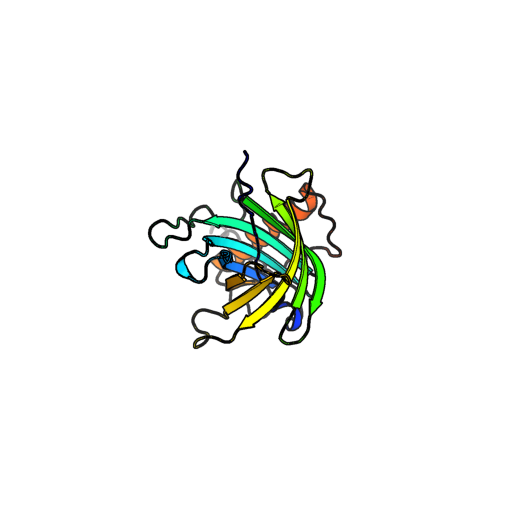 174 ASN A O 1
ATOM 1338 N N . ASP A 1 175 ? -6.404 8.748 11.673 1.00 95.88 175 ASP A N 1
ATOM 1339 C CA . ASP A 1 175 ? -6.454 9.484 10.403 1.00 95.88 175 ASP A CA 1
ATOM 1340 C C . ASP A 1 175 ? -6.307 8.544 9.188 1.00 95.88 175 ASP A C 1
ATOM 1342 O O . ASP A 1 175 ? -6.988 8.705 8.166 1.00 95.88 175 ASP A O 1
ATOM 1346 N N . ALA A 1 176 ? -5.429 7.538 9.284 1.00 96.25 176 ALA A N 1
ATOM 1347 C CA . ALA A 1 176 ? -5.260 6.509 8.257 1.00 96.25 176 ALA A CA 1
ATOM 1348 C C . ALA A 1 176 ? -6.496 5.622 8.123 1.00 96.25 176 ALA A C 1
ATOM 1350 O O . ALA A 1 176 ? -6.957 5.389 7.003 1.00 96.25 176 ALA A O 1
ATOM 1351 N N . PHE A 1 177 ? -7.055 5.168 9.246 1.00 96.69 177 PHE A N 1
ATOM 1352 C CA . PHE A 1 177 ? -8.268 4.358 9.264 1.00 96.69 177 PHE A CA 1
ATOM 1353 C C . PHE A 1 177 ? -9.449 5.116 8.656 1.00 96.69 177 PHE A C 1
ATOM 1355 O O . PHE A 1 177 ? -10.173 4.566 7.822 1.00 96.69 177 PHE A O 1
ATOM 1362 N N . GLN A 1 178 ? -9.606 6.393 9.008 1.00 96.75 178 GLN A N 1
ATOM 1363 C CA . GLN A 1 178 ? -10.634 7.248 8.430 1.00 96.75 178 GLN A CA 1
ATOM 1364 C C . GLN A 1 178 ? -10.453 7.391 6.915 1.00 96.75 178 GLN A C 1
ATOM 1366 O O . GLN A 1 178 ? -11.410 7.175 6.177 1.00 96.75 178 GLN A O 1
ATOM 1371 N N . THR A 1 179 ? -9.231 7.665 6.443 1.00 97.06 179 THR A N 1
ATOM 1372 C CA . THR A 1 179 ? -8.946 7.795 5.000 1.00 97.06 179 THR A CA 1
ATOM 1373 C C . THR A 1 179 ? -9.296 6.509 4.236 1.00 97.06 179 THR A C 1
ATOM 1375 O O . THR A 1 179 ? -9.901 6.561 3.169 1.00 97.06 179 THR A O 1
ATOM 1378 N N . LEU A 1 180 ? -8.956 5.340 4.790 1.00 96.94 180 LEU A N 1
ATOM 1379 C CA . LEU A 1 180 ? -9.285 4.032 4.205 1.00 96.94 180 LEU A CA 1
ATOM 1380 C C . LEU A 1 180 ? -10.795 3.756 4.201 1.00 96.94 180 LEU A C 1
ATOM 1382 O O . LEU A 1 180 ? -11.324 3.219 3.229 1.00 96.94 180 LEU A O 1
ATOM 1386 N N . SER A 1 181 ? -11.485 4.141 5.273 1.00 96.62 181 SER A N 1
ATOM 1387 C CA . SER A 1 181 ? -12.935 3.970 5.411 1.00 96.62 181 SER A CA 1
ATOM 1388 C C . SER A 1 181 ? -13.705 4.843 4.425 1.00 96.62 181 SER A C 1
ATOM 1390 O O . SER A 1 181 ? -14.603 4.360 3.736 1.00 96.62 181 SER A O 1
ATOM 1392 N N . GLU A 1 182 ? -13.314 6.110 4.302 1.00 95.50 182 GLU A N 1
ATOM 1393 C CA . GLU A 1 182 ? -13.860 7.033 3.304 1.00 95.50 182 GLU A CA 1
ATOM 1394 C C . GLU A 1 182 ? -13.594 6.512 1.892 1.00 95.50 182 GLU A C 1
ATOM 1396 O O . GLU A 1 182 ? -14.523 6.413 1.096 1.00 95.50 182 GLU A O 1
ATOM 1401 N N . LEU A 1 183 ? -12.370 6.052 1.610 1.00 94.25 183 LEU A N 1
ATOM 1402 C CA . LEU A 1 183 ? -12.025 5.434 0.332 1.00 94.25 183 LEU A CA 1
ATOM 1403 C C . LEU A 1 183 ? -12.929 4.230 0.005 1.00 94.25 183 LEU A C 1
ATOM 1405 O O . LEU A 1 183 ? -13.422 4.137 -1.120 1.00 94.25 183 LEU A O 1
ATOM 1409 N N . GLN A 1 184 ? -13.175 3.325 0.961 1.00 94.25 184 GLN A N 1
ATOM 1410 C CA . GLN A 1 184 ? -14.071 2.178 0.760 1.00 94.25 184 GLN A CA 1
ATOM 1411 C C . GLN A 1 184 ? -15.479 2.630 0.343 1.00 94.25 184 GLN A C 1
ATOM 1413 O O . GLN A 1 184 ? -16.045 2.081 -0.609 1.00 94.25 184 GLN A O 1
ATOM 1418 N N . VAL A 1 185 ? -16.032 3.625 1.043 1.00 93.25 185 VAL A N 1
ATOM 1419 C CA . VAL A 1 185 ? -17.402 4.119 0.839 1.00 93.25 185 VAL A CA 1
ATOM 1420 C C . VAL A 1 185 ? -17.520 4.934 -0.448 1.00 93.25 185 VAL A C 1
ATOM 1422 O O . VAL A 1 185 ? -18.365 4.635 -1.293 1.00 93.25 185 VAL A O 1
ATOM 1425 N N . GLU A 1 186 ? -16.660 5.935 -0.630 1.00 92.00 186 GLU A N 1
ATOM 1426 C CA . GLU A 1 186 ? -16.697 6.860 -1.766 1.00 92.00 186 GLU A CA 1
ATOM 1427 C C . GLU A 1 186 ? -16.456 6.146 -3.095 1.00 92.00 186 GLU A C 1
ATOM 1429 O O . GLU A 1 186 ? -17.100 6.453 -4.101 1.00 92.00 186 GLU A O 1
ATOM 1434 N N . ARG A 1 187 ? -15.547 5.163 -3.103 1.00 90.25 187 ARG A N 1
ATOM 1435 C CA . ARG A 1 187 ? -15.205 4.391 -4.305 1.00 90.25 187 ARG A CA 1
ATOM 1436 C C . ARG A 1 187 ? -16.046 3.134 -4.482 1.00 90.25 187 ARG A C 1
ATOM 1438 O O . ARG A 1 187 ? -15.861 2.440 -5.478 1.00 90.25 187 ARG A O 1
ATOM 1445 N N . LYS A 1 188 ? -16.955 2.833 -3.545 1.00 91.06 188 LYS A N 1
ATOM 1446 C CA . LYS A 1 188 ? -17.803 1.627 -3.559 1.00 91.06 188 LYS A CA 1
ATOM 1447 C C . LYS A 1 188 ? -16.979 0.359 -3.809 1.00 91.06 188 LYS A C 1
ATOM 1449 O O . LYS A 1 188 ? -17.313 -0.462 -4.667 1.00 91.06 188 LYS A O 1
ATOM 1454 N N . LEU A 1 189 ? -15.860 0.234 -3.094 1.00 90.69 189 LEU A N 1
ATOM 1455 C CA . LEU A 1 189 ? -14.921 -0.863 -3.309 1.00 90.69 189 LEU A CA 1
ATOM 1456 C C . LEU A 1 189 ? -15.598 -2.203 -3.018 1.00 90.69 189 LEU A C 1
ATOM 1458 O O . LEU A 1 189 ? -16.245 -2.374 -1.986 1.00 90.69 189 LEU A O 1
ATOM 1462 N N . SER A 1 190 ? -15.417 -3.171 -3.916 1.00 88.75 190 SER A N 1
ATOM 1463 C CA . SER A 1 190 ? -15.970 -4.524 -3.777 1.00 88.75 190 SER A CA 1
ATOM 1464 C C . SER A 1 190 ? -15.097 -5.390 -2.864 1.00 88.75 190 SER A C 1
ATOM 1466 O O . SER A 1 190 ? -14.568 -6.419 -3.279 1.00 88.75 190 SER A O 1
ATOM 1468 N N . LEU A 1 191 ? -14.912 -4.941 -1.621 1.00 87.81 191 LEU A N 1
ATOM 1469 C CA . LEU A 1 191 ? -14.226 -5.703 -0.581 1.00 87.81 191 LEU A CA 1
ATOM 1470 C C . LEU A 1 191 ? -15.144 -6.811 -0.057 1.00 87.81 191 LEU A C 1
ATOM 1472 O O . LEU A 1 191 ? -16.335 -6.598 0.158 1.00 87.81 191 LEU A O 1
ATOM 1476 N N . SER A 1 192 ? -14.580 -7.986 0.215 1.00 86.88 192 SER A N 1
ATOM 1477 C CA . SER A 1 192 ? -15.282 -9.094 0.883 1.00 86.88 192 SER A CA 1
ATOM 1478 C C . SER A 1 192 ? -15.466 -8.868 2.394 1.00 86.88 192 SER A C 1
ATOM 1480 O O . SER A 1 192 ? -15.984 -9.736 3.098 1.00 86.88 192 SER A O 1
ATOM 1482 N N . PHE A 1 193 ? -15.022 -7.720 2.909 1.00 87.12 193 PHE A N 1
ATOM 1483 C CA . PHE A 1 193 ? -15.001 -7.380 4.324 1.00 87.12 193 PHE A CA 1
ATOM 1484 C C . PHE A 1 193 ? -15.259 -5.887 4.557 1.00 87.12 193 PHE A C 1
ATOM 1486 O O . PHE A 1 193 ? -15.099 -5.053 3.665 1.00 87.12 193 PHE A O 1
ATOM 1493 N N . MET A 1 194 ? -15.638 -5.562 5.791 1.00 91.19 194 MET A N 1
ATOM 1494 C CA . MET A 1 194 ? -15.705 -4.192 6.293 1.00 91.19 194 MET A CA 1
ATOM 1495 C C . MET A 1 194 ? -14.462 -3.891 7.125 1.00 91.19 194 MET A C 1
ATOM 1497 O O . MET A 1 194 ? -13.929 -4.780 7.791 1.00 91.19 194 MET A O 1
ATOM 1501 N N . LEU A 1 195 ? -13.999 -2.646 7.064 1.00 93.44 195 LEU A N 1
ATOM 1502 C CA . LEU A 1 195 ? -12.900 -2.166 7.894 1.00 93.44 195 LEU A CA 1
ATOM 1503 C C . LEU A 1 195 ? -13.376 -2.015 9.350 1.00 93.44 195 LEU A C 1
ATOM 1505 O O . LEU A 1 195 ? -14.407 -1.393 9.606 1.00 93.44 195 LEU A O 1
ATOM 1509 N N . GLU A 1 196 ? -12.616 -2.559 10.297 1.00 93.31 196 GLU A N 1
ATOM 1510 C CA . GLU A 1 196 ? -12.845 -2.436 11.744 1.00 93.31 196 GLU A CA 1
ATOM 1511 C C . GLU A 1 196 ? -11.712 -1.606 12.353 1.00 93.31 196 GLU A C 1
ATOM 1513 O O . GLU A 1 196 ? -10.558 -1.866 12.041 1.00 93.31 196 GLU A O 1
ATOM 1518 N N . ASN A 1 197 ? -11.996 -0.600 13.188 1.00 92.19 197 ASN A N 1
ATOM 1519 C CA . ASN A 1 197 ? -10.950 0.316 13.663 1.00 92.19 197 ASN A CA 1
ATOM 1520 C C . ASN A 1 197 ? -9.931 -0.414 14.566 1.00 92.19 197 ASN A C 1
ATOM 1522 O O . ASN A 1 197 ? -10.308 -0.817 15.666 1.00 92.19 197 ASN A O 1
ATOM 1526 N N . PRO A 1 198 ? -8.652 -0.566 14.153 1.00 90.50 198 PRO A N 1
ATOM 1527 C CA . PRO A 1 198 ? -7.633 -1.224 14.967 1.00 90.50 198 PRO A CA 1
ATOM 1528 C C . PRO A 1 198 ? -6.877 -0.243 15.883 1.00 90.50 198 PRO A C 1
ATOM 1530 O O . PRO A 1 198 ? -5.907 -0.630 16.534 1.00 90.50 198 PRO A O 1
ATOM 1533 N N . CYS A 1 199 ? -7.249 1.039 15.877 1.00 91.00 199 CYS A N 1
ATOM 1534 C CA . CYS A 1 199 ? -6.566 2.102 16.601 1.00 91.00 199 CYS A CA 1
ATOM 1535 C C . CYS A 1 199 ? -7.120 2.266 18.019 1.00 91.00 199 CYS A C 1
ATOM 1537 O O . CYS A 1 199 ? -8.311 2.078 18.264 1.00 91.00 199 CYS A O 1
ATOM 1539 N N . GLU A 1 200 ? -6.265 2.689 18.950 1.00 85.94 200 GLU A N 1
ATOM 1540 C CA . GLU A 1 200 ? -6.715 3.104 20.277 1.00 85.94 200 GLU A CA 1
ATOM 1541 C C . GLU A 1 200 ? -7.591 4.365 20.197 1.00 85.94 200 GLU A C 1
ATOM 1543 O O . GLU A 1 200 ? -7.430 5.220 19.315 1.00 85.94 200 GLU A O 1
ATOM 1548 N N . VAL A 1 201 ? -8.518 4.488 21.146 1.00 75.38 201 VAL A N 1
ATOM 1549 C CA . VAL A 1 201 ? -9.345 5.686 21.303 1.00 75.38 201 VAL A CA 1
ATOM 1550 C C . VAL A 1 201 ? -8.500 6.754 21.989 1.00 75.38 201 VAL A C 1
ATOM 1552 O O . VAL A 1 201 ? -8.013 6.543 23.098 1.00 75.38 201 VAL A O 1
ATOM 1555 N N . VAL A 1 202 ? -8.338 7.914 21.350 1.00 64.56 202 VAL A N 1
ATOM 1556 C CA . VAL A 1 202 ? -7.774 9.087 22.026 1.00 64.56 202 VAL A CA 1
ATOM 1557 C C . VAL A 1 202 ? -8.795 9.514 23.077 1.00 64.56 202 VAL A C 1
ATOM 1559 O O . VAL A 1 202 ? -9.881 9.962 22.719 1.00 64.56 202 VAL A O 1
ATOM 1562 N N . SER A 1 203 ? -8.492 9.339 24.365 1.00 56.09 203 SER A N 1
ATOM 1563 C CA . SER A 1 203 ? -9.335 9.908 25.415 1.00 56.09 203 SER A CA 1
ATOM 1564 C C . SER A 1 203 ? -9.330 11.424 25.240 1.00 56.09 203 SER A C 1
ATOM 1566 O O . SER A 1 203 ? -8.267 12.039 25.348 1.00 56.09 203 SER A O 1
ATOM 1568 N N . GLU A 1 204 ? -10.484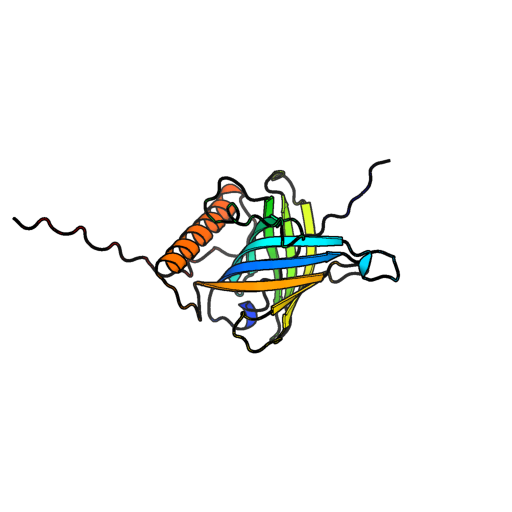 12.026 24.955 1.00 55.00 204 GLU A N 1
ATOM 1569 C CA . GLU A 1 204 ? -10.638 13.473 25.071 1.00 55.00 204 GLU A CA 1
ATOM 1570 C C . GLU A 1 204 ? -10.280 13.835 26.513 1.00 55.00 204 GLU A C 1
ATOM 1572 O O . GLU A 1 204 ? -10.980 13.456 27.451 1.00 55.00 204 GLU A O 1
ATOM 1577 N N . SER A 1 205 ? -9.135 14.487 26.716 1.00 47.56 205 SER A N 1
ATOM 1578 C CA . SER A 1 205 ? -8.819 15.076 28.011 1.00 47.56 205 SER A CA 1
ATOM 1579 C C . SER A 1 205 ? -9.964 16.020 28.357 1.00 47.56 205 SER A C 1
ATOM 1581 O O . SER A 1 205 ? -10.243 16.929 27.568 1.00 47.56 205 SER A O 1
ATOM 1583 N N . GLU A 1 206 ? -10.628 15.780 29.492 1.00 40.25 206 GLU A N 1
ATOM 1584 C CA . GLU A 1 206 ? -11.684 16.649 30.008 1.00 40.25 206 GLU A CA 1
ATOM 1585 C C . GLU A 1 206 ? -11.249 18.116 29.876 1.00 40.25 206 GLU A C 1
ATOM 1587 O O . GLU A 1 206 ? -10.091 18.438 30.183 1.00 40.25 206 GLU A O 1
ATOM 1592 N N . PRO A 1 207 ? -12.126 19.022 29.402 1.00 42.94 207 PRO A N 1
ATOM 1593 C CA . PRO A 1 207 ? -11.811 20.438 29.440 1.00 42.94 207 PRO A CA 1
ATOM 1594 C C . PRO A 1 207 ? -11.473 20.776 30.888 1.00 42.94 207 PRO A C 1
ATOM 1596 O O . PRO A 1 207 ? -12.269 20.463 31.773 1.00 42.94 207 PRO A O 1
ATOM 1599 N N . LEU A 1 208 ? -10.297 21.378 31.122 1.00 45.00 208 LEU A N 1
ATOM 1600 C CA . LEU A 1 208 ? -9.948 21.953 32.419 1.00 45.00 208 LEU A CA 1
ATOM 1601 C C . LEU A 1 208 ? -11.160 22.759 32.883 1.00 45.00 208 LEU A C 1
ATOM 1603 O O . LEU A 1 208 ? -11.461 23.820 32.329 1.00 45.00 208 LEU A O 1
ATOM 1607 N N . SER A 1 209 ? -11.888 22.218 33.856 1.00 48.03 209 SER A N 1
ATOM 1608 C CA . SER A 1 209 ? -12.942 22.940 34.536 1.00 48.03 209 SER A CA 1
ATOM 1609 C C . SER A 1 209 ? -12.285 24.189 35.094 1.00 48.03 209 SER A C 1
ATOM 1611 O O . SER A 1 209 ? -11.355 24.090 35.894 1.00 48.03 209 SER A O 1
ATOM 1613 N N . ALA A 1 210 ? -12.723 25.342 34.594 1.00 47.94 210 ALA A N 1
ATOM 1614 C CA . ALA A 1 210 ? -12.325 26.639 35.096 1.00 47.94 210 ALA A CA 1
ATOM 1615 C C . ALA A 1 210 ? -12.474 26.635 36.622 1.00 47.94 210 ALA A C 1
ATOM 1617 O O . ALA A 1 210 ? -13.583 26.470 37.135 1.00 47.94 210 ALA A O 1
ATOM 1618 N N . GLU A 1 211 ? -11.356 26.765 37.332 1.00 43.06 211 GLU A N 1
ATOM 1619 C CA . GLU A 1 211 ? -11.383 27.075 38.754 1.00 43.06 211 GLU A CA 1
ATOM 1620 C C . GLU A 1 211 ? -12.025 28.461 38.918 1.00 43.06 211 GLU A C 1
ATOM 1622 O O . GLU A 1 211 ? -11.595 29.441 38.302 1.00 43.06 211 GLU A O 1
ATOM 1627 N N . LEU A 1 212 ? -13.114 28.476 39.690 1.00 37.88 212 LEU A N 1
ATOM 1628 C CA . LEU A 1 212 ? -13.773 29.648 40.267 1.00 37.88 212 LEU A CA 1
ATOM 1629 C C . LEU A 1 212 ? -12.930 30.234 41.401 1.00 37.88 212 LEU A C 1
ATOM 1631 O O . LEU A 1 212 ? -12.385 29.432 42.192 1.00 37.88 212 LEU A O 1
#

Organism: NCBI:txid1141098

Secondary structure (DSSP, 8-state):
-------------GGGTTT-SS-EEEEEEEEEEE--SSS-GGGSEEEEEEEEEEEETTEEEEEEEEE-S-GGG---TT-STT-S--SEEEEEEEEEE-SS-EEEEEEEEETTB-SS-SEEEEEEEEEE--SSSTT--EEEEEESSTT--EEEEEEEEEESTT----HHHHHHHHHHHHHHHHHHHHTT---SS-----SPP-----------

Sequence (212 aa):
MLSNSRFLLQLGSLAAAAAAAGPTLFQGNSVIITPSSSQYPSDATFKTSNFYCYASEKGYLSFGWWLPAEPGRMNHTHCKPRSDSYDWYEYSIAGDCTLTECRVTAMNYRASDQDKPAFQEHYIARMLDVGDGTLGDLALSYFDRRDGAFAVGTRRVLGGVGASASEKETRACNDAFQTLSELQVERKLSLSFMLENPCEVVSESEPLSAEL

pLDDT: mean 78.47, std 17.6, range [25.28, 97.06]

Foldseek 3Di:
DDDCPPDDDDDFDCLCQQPFPDKFKKKKKKWKWQDDPDPDSVPTDIKMWIKIKIAHVQWIKMFTAIFHPPPVGGDCPQTAFPHPDTQWMKIFPDWDDDNFKIWTWMFIPTPVGQPHTPDIFIKMKGWDPDDPCPQHTKIWMWGPDPRTMIMIMGIDILFGPPDDDDPVSLVRLVSSLVRRQCCCVVSVDPGPDHDDRRGDDDPPDPPPDDDD

Radius of gyration: 18.18 Å; chains: 1; bounding box: 41×50×72 Å